Protein AF-A0A9W7EVU9-F1 (afdb_monomer)

pLDDT: mean 78.32, std 16.55, range [29.69, 96.19]

Organism: NCBI:txid1714386

Solvent-accessible surface area (backbone atoms only — not comparable to full-atom values): 15676 Å² total; per-residue (Å²): 141,83,90,87,78,90,74,81,76,78,84,72,94,71,88,81,79,84,78,82,64,84,78,88,78,87,82,86,85,88,78,87,86,60,63,23,66,65,45,49,60,50,57,74,74,43,97,75,84,86,90,82,68,98,75,71,70,63,57,68,57,56,34,58,56,47,58,48,30,67,69,64,81,74,49,76,69,54,49,52,32,40,76,69,66,79,38,58,80,67,71,72,56,66,22,81,40,73,70,72,69,64,85,88,74,80,77,77,92,60,60,51,93,83,74,56,87,88,84,86,78,60,56,24,94,87,68,49,72,57,63,93,43,84,68,43,74,72,37,67,67,47,51,49,43,50,39,50,44,51,33,52,57,50,53,75,47,68,62,42,78,48,80,46,73,29,87,33,71,68,53,41,51,49,50,29,63,76,29,29,56,80,55,63,44,94,70,31,86,35,72,46,15,34,52,41,38,75,46,22,84,38,80,45,71,68,67,87,89,63,56,75,66,55,50,52,52,48,53,52,49,49,56,50,39,23,73,76,67,39,13,24,36,38,42,39,36,55,89,36,86,70,58,81,62,87,119

Mean predicted aligned error: 13.8 Å

Sequence (247 aa):
MSVSGQTKQNTTHAKICDGSTPSWVGKIDLHLLTPSILFEEMNDKCRCVVFASGTLAPVSSFVAEMGLKPRTNPTAEEEAKILRGELSKNSLQFGRLQSKPPPLEADHIIDLQRQLLAVSIGYAPNGRELKCDYQNLKDKEFWAALGDSVATVIEAIPRGGVLVFLPSFAALKNALRHWDLETNPRQATSNIGERIGRSKKMIIVEKGGGSKEDFERMKENYARSIHQHGSCVLFAVFRGKMSEGVR

Radius of gyration: 29.02 Å; Cα contacts (8 Å, |Δi|>4): 214; chains: 1; bounding box: 62×93×71 Å

Foldseek 3Di:
DDDDDDDDDPPDPDPPPPVPDPPPDDDDDDDDPQCLVVVVVVVVVDPDDDDDDPPCPPVVVVCVSNQAAADDDDDPVRVVCVVVVVDPPVNSVSHPPPPPPPDDDDDDPDDCVPPPDDDDDQAAPVRHGQDPDPVLLVDLVSLVRVLNRVLVVLQVCQFDEAEAADADPVSLVSNCVSQVVVDDLVPRPHPSSVSNVVSAVEEAEDDPPDDLVVLVVSLVVRVVSCVPVRGYYYYYYDVPPNNVDPD

Secondary structure (DSSP, 8-state):
------------S-SS--S-SPP-----------THHHHHHHHHH-S------TT---HHHHHHHTT--B-PPPPHHHHHHHHTTSS-TTTT----B--SSPP--PPPSS-HHHH-------B-TTS-B----TTGGG-HHHHHHHHHHHHHHHHT--SEEEEEEESSHHHHHHHHHHTT-SS-GGG--SHHHHHHHHH-S-EEEPPTT--HHHHHHHHHHHHHHHHHHSEEEEEEETTSGGGS---

Structure (mmCIF, N/CA/C/O backbone):
data_AF-A0A9W7EVU9-F1
#
_entry.id   AF-A0A9W7EVU9-F1
#
loop_
_atom_site.group_PDB
_atom_site.id
_atom_site.type_symbol
_atom_site.label_atom_id
_atom_site.label_alt_id
_atom_site.label_comp_id
_atom_site.label_asym_id
_atom_site.label_entity_id
_atom_site.label_seq_id
_atom_site.pdbx_PDB_ins_code
_atom_site.Cartn_x
_atom_site.Cartn_y
_atom_site.Cartn_z
_atom_site.occupancy
_atom_site.B_iso_or_equiv
_atom_site.auth_seq_id
_atom_site.auth_comp_id
_atom_site.auth_asym_id
_atom_site.auth_atom_id
_atom_site.pdbx_PDB_model_num
ATOM 1 N N . MET A 1 1 ? 39.758 69.668 -20.015 1.00 35.88 1 MET A N 1
ATOM 2 C CA . MET A 1 1 ? 38.606 70.055 -20.866 1.00 35.88 1 MET A CA 1
ATOM 3 C C . MET A 1 1 ? 38.497 69.024 -21.975 1.00 35.88 1 MET A C 1
ATOM 5 O O . MET A 1 1 ? 39.531 68.726 -22.542 1.00 35.88 1 MET A O 1
ATOM 9 N N . SER A 1 2 ? 37.383 68.438 -22.386 1.00 29.69 2 SER A N 1
ATOM 10 C CA . SER A 1 2 ? 36.067 68.119 -21.826 1.00 29.69 2 SER A CA 1
ATOM 11 C C . SER A 1 2 ? 35.562 66.957 -22.705 1.00 29.69 2 SER A C 1
ATOM 13 O O . SER A 1 2 ? 35.949 66.852 -23.867 1.00 29.69 2 SER A O 1
ATOM 15 N N . VAL A 1 3 ? 34.751 66.072 -22.141 1.00 37.66 3 VAL A N 1
ATOM 16 C CA . VAL A 1 3 ? 34.244 64.822 -22.730 1.00 37.66 3 VAL A CA 1
ATOM 17 C C . VAL A 1 3 ? 33.060 65.097 -23.667 1.00 37.66 3 VAL A C 1
ATOM 19 O O . VAL A 1 3 ? 32.217 65.921 -23.330 1.00 37.66 3 VAL A O 1
ATOM 22 N N . SER A 1 4 ? 32.921 64.362 -24.780 1.00 31.17 4 SER A N 1
ATOM 23 C CA . SER A 1 4 ? 31.596 63.935 -25.284 1.00 31.17 4 SER A CA 1
ATOM 24 C C . SER A 1 4 ? 31.704 62.813 -26.3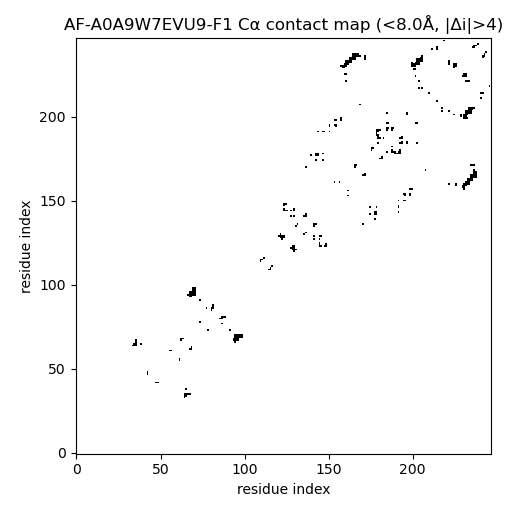28 1.00 31.17 4 SER A C 1
ATOM 26 O O . SER A 1 4 ? 31.834 63.038 -27.524 1.00 31.17 4 SER A O 1
ATOM 28 N N . GLY A 1 5 ? 31.627 61.569 -25.858 1.00 34.25 5 GLY A N 1
ATOM 29 C CA . GLY A 1 5 ? 31.323 60.398 -26.679 1.00 34.25 5 GLY A CA 1
ATOM 30 C C . GLY A 1 5 ? 30.166 59.664 -26.018 1.00 34.25 5 GLY A C 1
ATOM 31 O O . GLY A 1 5 ? 30.311 59.169 -24.904 1.00 34.25 5 GLY A O 1
ATOM 32 N N . GLN A 1 6 ? 28.994 59.671 -26.650 1.00 40.88 6 GLN A N 1
ATOM 33 C CA . GLN A 1 6 ? 27.802 58.985 -26.157 1.00 40.88 6 GLN A CA 1
ATOM 34 C C . GLN A 1 6 ? 28.005 57.467 -26.205 1.00 40.88 6 GLN A C 1
ATOM 36 O O . GLN A 1 6 ? 27.946 56.857 -27.271 1.00 40.88 6 GLN A O 1
ATOM 41 N N . THR A 1 7 ? 28.172 56.840 -25.045 1.00 37.28 7 THR A N 1
ATOM 42 C CA . THR A 1 7 ? 28.032 55.389 -24.907 1.00 37.28 7 THR A CA 1
ATOM 43 C C . THR A 1 7 ? 26.560 55.084 -24.645 1.00 37.28 7 THR A C 1
ATOM 45 O O . THR A 1 7 ? 26.027 55.437 -23.592 1.00 37.28 7 THR A O 1
ATOM 48 N N . LYS A 1 8 ? 25.879 54.443 -25.606 1.00 40.12 8 LYS A N 1
ATOM 49 C CA . LYS A 1 8 ? 24.553 53.847 -25.380 1.00 40.12 8 LYS A CA 1
ATOM 50 C C . LYS A 1 8 ? 24.652 52.901 -24.182 1.00 40.12 8 LYS A C 1
ATOM 52 O O . LYS A 1 8 ? 25.414 51.938 -24.215 1.00 40.12 8 LYS A O 1
ATOM 57 N N . GLN A 1 9 ? 23.894 53.190 -23.128 1.00 38.91 9 GLN A N 1
ATOM 58 C CA . GLN A 1 9 ? 23.736 52.286 -21.997 1.00 38.91 9 GLN A CA 1
ATOM 59 C C . GLN A 1 9 ? 23.121 50.977 -22.496 1.00 38.91 9 GLN A C 1
ATOM 61 O O . GLN A 1 9 ? 21.984 50.960 -22.964 1.00 38.91 9 GLN A O 1
ATOM 66 N N . ASN A 1 10 ? 23.866 49.880 -22.364 1.00 38.75 10 ASN A N 1
ATOM 67 C CA . ASN A 1 10 ? 23.265 48.559 -22.265 1.00 38.75 10 ASN A CA 1
ATOM 68 C C . ASN A 1 10 ? 22.314 48.599 -21.069 1.00 38.75 10 ASN A C 1
ATOM 70 O O . ASN A 1 10 ? 22.749 48.766 -19.929 1.00 38.75 10 ASN A O 1
ATOM 74 N N . THR A 1 11 ? 21.017 48.488 -21.332 1.00 39.88 11 THR A N 1
ATOM 75 C CA . THR A 1 11 ? 19.993 48.313 -20.307 1.00 39.88 11 THR A CA 1
ATOM 76 C C . THR A 1 11 ? 20.221 46.969 -19.624 1.00 39.88 11 THR A C 1
ATOM 78 O O . THR A 1 11 ? 19.744 45.931 -20.077 1.00 39.88 11 THR A O 1
ATOM 81 N N . THR A 1 12 ? 20.985 46.971 -18.536 1.00 44.50 12 THR A N 1
ATOM 82 C CA . THR A 1 12 ? 21.057 45.848 -17.607 1.00 44.50 12 THR A CA 1
ATOM 83 C C . THR A 1 12 ? 19.720 45.746 -16.876 1.00 44.50 12 THR A C 1
ATOM 85 O O . THR A 1 12 ? 19.346 46.619 -16.090 1.00 44.50 12 THR A O 1
ATOM 88 N N . HIS A 1 13 ? 18.984 44.668 -17.150 1.00 48.47 13 HIS A N 1
ATOM 89 C CA . HIS A 1 13 ? 17.819 44.228 -16.381 1.00 48.47 13 HIS A CA 1
ATOM 90 C C . HIS A 1 13 ? 18.245 43.849 -14.952 1.00 48.47 13 HIS A C 1
ATOM 92 O O . HIS A 1 13 ? 18.388 42.674 -14.637 1.00 48.47 13 HIS A O 1
ATOM 98 N N . ALA A 1 14 ? 18.509 44.829 -14.087 1.00 47.38 14 ALA A N 1
ATOM 99 C CA . ALA A 1 14 ? 18.846 44.563 -12.685 1.00 47.38 14 ALA A CA 1
ATOM 100 C C . ALA A 1 14 ? 18.579 45.763 -11.757 1.00 47.38 14 ALA A C 1
ATOM 102 O O . ALA A 1 14 ? 19.385 46.065 -10.883 1.00 47.38 14 ALA A O 1
ATOM 103 N N . LYS A 1 15 ? 17.459 46.478 -11.935 1.00 47.56 15 LYS A N 1
ATOM 104 C CA . LYS A 1 15 ? 17.046 47.567 -11.022 1.00 47.56 15 LYS A CA 1
ATOM 105 C C . LYS A 1 15 ? 15.918 47.204 -10.042 1.00 47.56 15 LYS A C 1
ATOM 107 O O . LYS A 1 15 ? 15.454 48.088 -9.338 1.00 47.56 15 LYS A O 1
ATOM 112 N N . ILE A 1 16 ? 15.482 45.940 -9.976 1.00 48.25 16 ILE A N 1
ATOM 113 C CA . ILE A 1 16 ? 14.328 45.513 -9.145 1.00 48.25 16 ILE A CA 1
ATOM 114 C C . ILE A 1 16 ? 14.656 44.288 -8.262 1.00 48.25 16 ILE A C 1
ATOM 116 O O . ILE A 1 16 ? 13.769 43.584 -7.809 1.00 48.25 16 ILE A O 1
ATOM 120 N N . CYS A 1 17 ? 15.932 43.999 -7.997 1.00 52.56 17 CYS A N 1
ATOM 121 C CA . CYS A 1 17 ? 16.309 42.905 -7.094 1.00 52.56 17 CYS A CA 1
ATOM 122 C C . CYS A 1 17 ? 16.799 43.494 -5.764 1.00 52.56 17 CYS A C 1
ATOM 124 O O . CYS A 1 17 ? 17.999 43.658 -5.567 1.00 52.56 17 CYS A O 1
ATOM 126 N N . ASP A 1 18 ? 15.875 43.848 -4.873 1.00 61.78 18 ASP A N 1
ATOM 127 C CA . ASP A 1 18 ? 16.141 44.404 -3.533 1.00 61.78 18 ASP A CA 1
ATOM 128 C C . ASP A 1 18 ? 16.298 43.322 -2.441 1.00 61.78 18 ASP A C 1
ATOM 130 O O . ASP A 1 18 ? 16.348 43.623 -1.252 1.00 61.78 18 ASP A O 1
ATOM 134 N N . GLY A 1 19 ? 16.361 42.046 -2.839 1.00 58.81 19 GLY A N 1
ATOM 135 C CA . GLY A 1 19 ? 16.435 40.906 -1.923 1.00 58.81 19 GLY A CA 1
ATOM 136 C C . GLY A 1 19 ? 15.129 40.602 -1.176 1.00 58.81 19 GLY A C 1
ATOM 137 O O . GLY A 1 19 ? 15.119 39.673 -0.371 1.00 58.81 19 GLY A O 1
ATOM 138 N N . SER A 1 20 ? 14.036 41.332 -1.440 1.00 59.88 20 SER A N 1
ATOM 139 C CA . SER A 1 20 ? 12.725 41.121 -0.801 1.00 59.88 20 SER A CA 1
ATOM 140 C C . SER A 1 20 ? 11.854 40.077 -1.512 1.00 59.88 20 SER A C 1
ATOM 142 O O . SER A 1 20 ? 10.960 39.489 -0.903 1.00 59.88 20 SER A O 1
ATOM 144 N N . THR A 1 21 ? 12.132 39.795 -2.789 1.00 57.31 21 THR A N 1
ATOM 145 C CA . THR A 1 21 ? 11.470 38.738 -3.567 1.00 57.31 21 THR A CA 1
ATOM 146 C C . THR A 1 21 ? 12.346 37.485 -3.633 1.00 57.31 21 THR A C 1
ATOM 148 O O . THR A 1 21 ? 13.540 37.621 -3.922 1.00 57.31 21 THR A O 1
ATOM 151 N N . PRO A 1 22 ? 11.799 36.267 -3.430 1.00 60.97 22 PRO A N 1
ATOM 152 C CA . PRO A 1 22 ? 12.581 35.040 -3.555 1.00 60.97 22 PRO A CA 1
ATOM 153 C C . PRO A 1 22 ? 13.235 34.976 -4.942 1.00 60.97 22 PRO A C 1
ATOM 155 O O . PRO A 1 22 ? 12.577 35.201 -5.958 1.00 60.97 22 PRO A O 1
ATOM 158 N N . SER A 1 23 ? 14.544 34.706 -4.976 1.00 66.44 23 SER A N 1
ATOM 159 C CA . SER A 1 23 ? 15.316 34.573 -6.214 1.00 66.44 23 SER A CA 1
ATOM 160 C C . SER A 1 23 ? 14.630 33.580 -7.149 1.00 66.44 23 SER A C 1
ATOM 162 O O . SER A 1 23 ? 14.332 32.462 -6.729 1.00 66.44 23 SER A O 1
ATOM 164 N N . TRP A 1 24 ? 14.403 33.958 -8.408 1.00 68.12 24 TRP A N 1
ATOM 165 C CA . TRP A 1 24 ? 13.922 33.028 -9.428 1.00 68.12 24 TRP A CA 1
ATOM 166 C C . TRP A 1 24 ? 14.928 31.884 -9.578 1.00 68.12 24 TRP A C 1
ATOM 168 O O . TRP A 1 24 ? 15.990 32.051 -10.175 1.00 68.12 24 TRP A O 1
ATOM 178 N N . VAL A 1 25 ? 14.608 30.721 -9.011 1.00 76.38 25 VAL A N 1
ATOM 179 C CA . VAL A 1 25 ? 15.409 29.509 -9.178 1.00 76.38 25 VAL A CA 1
ATOM 180 C C . VAL A 1 25 ? 14.889 28.785 -10.414 1.00 76.38 25 VAL A C 1
ATOM 182 O O . VAL A 1 25 ? 13.857 28.119 -10.370 1.00 76.38 25 VAL A O 1
ATOM 185 N N . GLY A 1 26 ? 15.594 28.932 -11.533 1.00 81.56 26 GLY A N 1
ATOM 186 C CA . GLY A 1 26 ? 15.393 28.073 -12.697 1.00 81.56 26 GLY A CA 1
ATOM 187 C C . GLY A 1 26 ? 16.017 26.706 -12.431 1.00 81.56 26 GLY A C 1
ATOM 188 O O . GLY A 1 26 ? 17.222 26.619 -12.203 1.00 81.56 26 GLY A O 1
ATOM 189 N N . LYS A 1 27 ? 15.212 25.641 -12.451 1.00 87.12 27 LYS A N 1
ATOM 190 C CA . LYS A 1 27 ? 15.692 24.257 -12.357 1.00 87.12 27 LYS A CA 1
ATOM 191 C C . LYS A 1 27 ? 15.544 23.587 -13.719 1.00 87.12 27 LYS A C 1
ATOM 193 O O . LYS A 1 27 ? 14.454 23.584 -14.282 1.00 87.12 27 LYS A O 1
ATOM 198 N N . ILE A 1 28 ? 16.637 23.034 -14.234 1.00 90.25 28 ILE A N 1
ATOM 199 C CA . ILE A 1 28 ? 16.633 22.183 -15.426 1.00 90.25 28 ILE A CA 1
ATOM 200 C C . ILE A 1 28 ? 16.951 20.772 -14.953 1.00 90.25 28 ILE A C 1
ATOM 202 O O . ILE A 1 28 ? 18.027 20.532 -14.410 1.00 90.25 28 ILE A O 1
ATOM 206 N N . ASP A 1 29 ? 16.010 19.857 -15.157 1.00 89.81 29 ASP A N 1
ATOM 207 C CA . ASP A 1 29 ? 16.186 18.441 -14.867 1.00 89.81 29 ASP A CA 1
ATOM 208 C C . ASP A 1 29 ? 16.323 17.665 -16.186 1.00 89.81 29 ASP A C 1
ATOM 210 O O . ASP A 1 29 ? 15.462 17.750 -17.063 1.00 89.81 29 ASP A O 1
ATOM 214 N N . LEU A 1 30 ? 17.413 16.908 -16.334 1.00 89.38 30 LEU A N 1
ATOM 215 C CA . LEU A 1 30 ? 17.632 16.001 -17.462 1.00 89.38 30 LEU A CA 1
ATOM 216 C C . LEU A 1 30 ? 17.400 14.568 -16.981 1.00 89.38 30 LEU A C 1
ATOM 218 O O . LEU A 1 30 ? 18.170 14.040 -16.181 1.00 89.38 30 LEU A O 1
ATOM 222 N N . HIS A 1 31 ? 16.322 13.947 -17.453 1.00 87.88 31 HIS A N 1
ATOM 223 C CA . HIS A 1 31 ? 15.916 12.611 -17.025 1.00 87.88 31 HIS A CA 1
ATOM 224 C C . HIS A 1 31 ? 16.293 11.555 -18.065 1.00 87.88 31 HIS A C 1
ATOM 226 O O . HIS A 1 31 ? 15.904 11.653 -19.228 1.00 87.88 31 HIS A O 1
ATOM 232 N N . LEU A 1 32 ? 17.001 10.509 -17.632 1.00 84.56 32 LEU A N 1
ATOM 233 C CA . LEU A 1 32 ? 17.199 9.306 -18.435 1.00 84.56 32 LEU A CA 1
ATOM 234 C C . LEU A 1 32 ? 15.901 8.491 -18.434 1.00 84.56 32 LEU A C 1
ATOM 236 O O . LEU A 1 32 ? 15.500 7.959 -17.403 1.00 84.56 32 LEU A O 1
ATOM 240 N N . LEU A 1 33 ? 15.255 8.398 -19.594 1.00 85.56 33 LEU A N 1
ATOM 241 C CA . LEU A 1 33 ? 13.999 7.656 -19.757 1.00 85.56 33 LEU A CA 1
ATOM 242 C C . LEU A 1 33 ? 14.218 6.182 -20.116 1.00 85.56 33 LEU A C 1
ATOM 244 O O . LEU A 1 33 ? 13.310 5.371 -19.957 1.00 85.56 33 LEU A O 1
ATOM 248 N N . THR A 1 34 ? 15.420 5.839 -20.582 1.00 83.69 34 THR A N 1
ATOM 249 C CA . THR A 1 34 ? 15.750 4.505 -21.085 1.00 83.69 34 THR A CA 1
ATOM 250 C C . THR A 1 34 ? 16.854 3.880 -20.228 1.00 83.69 34 THR A C 1
ATOM 252 O O . THR A 1 34 ? 18.033 4.173 -20.447 1.00 83.69 34 THR A O 1
ATOM 255 N N . PRO A 1 35 ? 16.514 3.015 -19.253 1.00 81.25 35 PRO A N 1
ATOM 256 C CA . PRO A 1 35 ? 17.508 2.419 -18.360 1.00 81.25 35 PRO A CA 1
ATOM 257 C C . PRO A 1 35 ? 18.438 1.422 -19.071 1.00 81.25 35 PRO A C 1
ATOM 259 O O . PRO A 1 35 ? 19.540 1.170 -18.584 1.00 81.25 35 PRO A O 1
ATOM 262 N N . SER A 1 36 ? 18.053 0.905 -20.245 1.00 79.38 36 SER A N 1
ATOM 263 C CA . SER A 1 36 ? 18.864 -0.044 -21.021 1.00 79.38 36 SER A CA 1
ATOM 264 C C . SER A 1 36 ? 20.258 0.482 -21.386 1.00 79.38 36 SER A C 1
ATOM 266 O O . SER A 1 36 ? 21.189 -0.309 -21.485 1.00 79.38 36 SER A O 1
ATOM 268 N N . ILE A 1 37 ? 20.423 1.802 -21.538 1.00 80.19 37 ILE A N 1
ATOM 269 C CA . ILE A 1 37 ? 21.708 2.433 -21.895 1.00 80.19 37 ILE A CA 1
ATOM 270 C C . ILE A 1 37 ? 22.752 2.212 -20.790 1.00 80.19 37 ILE A C 1
ATOM 272 O O . ILE A 1 37 ? 23.907 1.912 -21.069 1.00 80.19 37 ILE A O 1
ATOM 276 N N . LEU A 1 38 ? 22.343 2.302 -19.521 1.00 80.56 38 LEU A N 1
ATOM 277 C CA . LEU A 1 38 ? 23.232 2.017 -18.387 1.00 80.56 38 LEU A CA 1
ATOM 278 C C . LEU A 1 38 ? 23.546 0.523 -18.283 1.00 80.56 38 LEU A C 1
ATOM 280 O O . LEU A 1 38 ? 24.631 0.127 -17.859 1.00 80.56 38 LEU A O 1
ATOM 284 N N . PHE A 1 39 ? 22.583 -0.317 -18.656 1.00 77.75 39 PHE A N 1
ATOM 285 C CA . PHE A 1 39 ? 22.765 -1.758 -18.611 1.00 77.75 39 PHE A CA 1
ATOM 286 C C . PHE A 1 39 ? 23.754 -2.263 -19.667 1.00 77.75 39 PHE A C 1
ATOM 288 O O . PHE A 1 39 ? 24.477 -3.225 -19.410 1.00 77.75 39 PHE A O 1
ATOM 295 N N . GLU A 1 40 ? 23.827 -1.593 -20.817 1.00 72.31 40 GLU A N 1
ATOM 296 C CA . GLU A 1 40 ? 24.783 -1.884 -21.888 1.00 72.31 40 GLU A CA 1
ATOM 297 C C . GLU A 1 40 ? 26.229 -1.881 -21.373 1.00 72.31 40 GLU A C 1
ATOM 299 O O . GLU A 1 40 ? 26.959 -2.859 -21.542 1.00 72.31 40 GLU A O 1
ATOM 304 N N . GLU A 1 41 ? 26.602 -0.845 -20.619 1.00 77.31 41 GLU A N 1
ATOM 305 C CA . GLU A 1 41 ? 27.942 -0.710 -20.045 1.00 77.31 41 GLU A CA 1
ATOM 306 C C . GLU A 1 41 ? 28.278 -1.848 -19.062 1.00 77.31 41 GLU A C 1
ATOM 308 O O . GLU A 1 41 ? 29.404 -2.356 -19.034 1.00 77.31 41 GLU A O 1
ATOM 313 N N . MET A 1 42 ? 27.301 -2.280 -18.258 1.00 77.75 42 MET A N 1
ATOM 314 C CA . MET A 1 42 ? 27.487 -3.408 -17.339 1.00 77.75 42 MET A CA 1
ATOM 315 C C . MET A 1 42 ? 27.602 -4.737 -18.087 1.00 77.75 42 MET A C 1
ATOM 317 O O . MET A 1 42 ? 28.426 -5.578 -17.727 1.00 77.75 42 MET A O 1
ATOM 321 N N . ASN A 1 43 ? 26.810 -4.930 -19.139 1.00 74.56 43 ASN A N 1
ATOM 322 C CA . ASN A 1 43 ? 26.851 -6.134 -19.962 1.00 74.56 43 ASN A CA 1
ATOM 323 C C . ASN A 1 43 ? 28.197 -6.303 -20.692 1.00 74.56 43 ASN A C 1
ATOM 325 O O . ASN A 1 43 ? 28.663 -7.434 -20.850 1.00 74.56 43 ASN A O 1
ATOM 329 N N . ASP A 1 44 ? 28.839 -5.201 -21.084 1.00 72.88 44 ASP A N 1
ATOM 330 C CA . ASP A 1 44 ? 30.159 -5.225 -21.723 1.00 72.88 44 ASP A CA 1
ATOM 331 C C . ASP A 1 44 ? 31.287 -5.565 -20.741 1.00 72.88 44 ASP A C 1
ATOM 333 O O . ASP A 1 44 ? 32.238 -6.271 -21.089 1.00 72.88 44 ASP A O 1
ATOM 337 N N . LYS A 1 45 ? 31.176 -5.100 -19.492 1.00 81.62 45 LYS A N 1
ATOM 338 C CA . LYS A 1 45 ? 32.195 -5.310 -18.450 1.00 81.62 45 LYS A CA 1
ATOM 339 C C . LYS A 1 45 ? 32.058 -6.652 -17.728 1.00 81.62 45 LYS A C 1
ATOM 341 O O . LYS A 1 45 ? 33.052 -7.185 -17.232 1.00 81.62 45 LYS A O 1
ATOM 346 N N . CYS A 1 46 ? 30.850 -7.207 -17.642 1.00 81.31 46 CYS A N 1
ATOM 347 C CA . CYS A 1 46 ? 30.572 -8.404 -16.852 1.00 81.31 46 CYS A CA 1
ATOM 348 C C . CYS A 1 46 ? 30.476 -9.675 -17.710 1.00 81.31 46 CYS A C 1
ATOM 350 O O . CYS A 1 46 ? 29.849 -9.722 -18.766 1.00 81.31 46 CYS A O 1
ATOM 352 N N . ARG A 1 47 ? 31.048 -10.777 -17.206 1.00 78.75 47 ARG A N 1
ATOM 353 C CA . ARG A 1 47 ? 30.915 -12.109 -17.826 1.00 78.75 47 ARG A CA 1
ATOM 354 C C . ARG A 1 47 ? 29.493 -12.666 -17.687 1.00 78.75 47 ARG A C 1
ATOM 356 O O . ARG A 1 47 ? 29.016 -13.345 -18.591 1.00 78.75 47 ARG A O 1
ATOM 363 N N . CYS A 1 48 ? 28.852 -12.409 -16.549 1.00 79.56 48 CYS A N 1
ATOM 364 C CA . CYS A 1 48 ? 27.502 -12.842 -16.208 1.00 79.56 48 CYS A CA 1
ATOM 365 C C . CYS A 1 48 ? 26.910 -11.854 -15.193 1.00 79.56 48 CYS A C 1
ATOM 367 O O . CYS A 1 48 ? 27.617 -11.423 -14.282 1.00 79.56 48 CYS A O 1
ATOM 369 N N . VAL A 1 49 ? 25.632 -11.510 -15.353 1.00 79.69 49 VAL A N 1
ATOM 370 C CA . VAL A 1 49 ? 24.855 -10.711 -14.398 1.00 79.69 49 VAL A CA 1
ATOM 371 C C . VAL A 1 49 ? 23.648 -11.546 -13.989 1.00 79.69 49 VAL A C 1
ATOM 373 O O . VAL A 1 49 ? 22.885 -11.984 -14.848 1.00 79.69 49 VAL A O 1
ATOM 376 N N . VAL A 1 50 ? 23.492 -11.786 -12.688 1.00 84.38 50 VAL A N 1
ATOM 377 C CA . VAL A 1 50 ? 22.367 -12.548 -12.133 1.00 8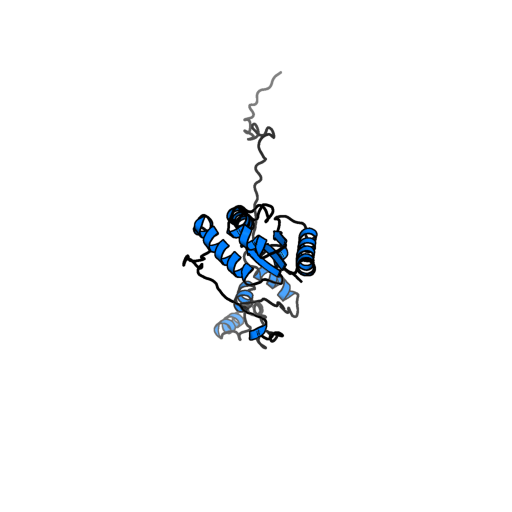4.38 50 VAL A CA 1
ATOM 378 C C . VAL A 1 50 ? 21.421 -11.581 -11.438 1.00 84.38 50 VAL A C 1
ATOM 380 O O . VAL A 1 50 ? 21.822 -10.867 -10.522 1.00 84.38 50 VAL A O 1
ATOM 383 N N . PHE A 1 51 ? 20.160 -11.577 -11.864 1.00 82.44 51 PHE A N 1
ATOM 384 C CA . PHE A 1 51 ? 19.099 -10.821 -11.209 1.00 82.44 51 PHE A CA 1
ATOM 385 C C . PHE A 1 51 ? 18.350 -11.721 -10.233 1.00 82.44 51 PHE A C 1
ATOM 387 O O . PHE A 1 51 ? 17.822 -12.759 -10.624 1.00 82.44 51 PHE A O 1
ATOM 394 N N . ALA A 1 52 ? 18.290 -11.306 -8.970 1.00 85.44 52 ALA A N 1
ATOM 395 C CA . ALA A 1 52 ? 17.534 -11.983 -7.927 1.00 85.44 52 ALA A CA 1
ATOM 396 C C . ALA A 1 52 ? 16.655 -10.962 -7.200 1.00 85.44 52 ALA A C 1
ATOM 398 O O . ALA A 1 52 ? 17.148 -9.956 -6.690 1.00 85.44 52 ALA A O 1
ATOM 399 N N . SER A 1 53 ? 15.347 -11.204 -7.165 1.00 83.81 53 SER A N 1
ATOM 400 C CA . SER A 1 53 ? 14.392 -10.376 -6.430 1.00 83.81 53 SER A CA 1
ATOM 401 C C . SER A 1 53 ? 13.155 -11.200 -6.083 1.00 83.81 53 SER A C 1
ATOM 403 O O . SER A 1 53 ? 12.702 -12.012 -6.883 1.00 83.81 53 SER A O 1
ATOM 405 N N . GLY A 1 54 ? 12.616 -10.991 -4.879 1.00 79.19 54 GLY A N 1
ATOM 406 C CA . GLY A 1 54 ? 11.425 -11.697 -4.393 1.00 79.19 54 GLY A CA 1
ATOM 407 C C . GLY A 1 54 ? 10.101 -11.139 -4.923 1.00 79.19 54 GLY A C 1
ATOM 408 O O . GLY A 1 54 ? 9.053 -11.704 -4.637 1.00 79.19 54 GLY A O 1
ATOM 409 N N . THR A 1 55 ? 10.131 -10.023 -5.656 1.00 79.25 55 THR A N 1
ATOM 410 C CA . THR A 1 55 ? 8.938 -9.334 -6.182 1.00 79.25 55 THR A CA 1
ATOM 411 C C . THR A 1 55 ? 9.081 -8.957 -7.658 1.00 79.25 55 THR A C 1
ATOM 413 O O . THR A 1 55 ? 8.360 -8.090 -8.150 1.00 79.25 55 THR A O 1
ATOM 416 N N . LEU A 1 56 ? 10.026 -9.573 -8.378 1.00 80.25 56 LEU A N 1
ATOM 417 C CA . LEU A 1 56 ? 10.264 -9.287 -9.792 1.00 80.25 56 LEU A CA 1
ATOM 418 C C . LEU A 1 56 ? 9.145 -9.877 -10.653 1.00 80.25 56 LEU A C 1
ATOM 420 O O . LEU A 1 56 ? 9.255 -10.985 -11.166 1.00 80.25 56 LEU A O 1
ATOM 424 N N . ALA A 1 57 ? 8.061 -9.126 -10.812 1.00 78.12 57 ALA A N 1
ATOM 425 C CA . ALA A 1 57 ? 6.941 -9.509 -11.653 1.00 78.12 57 ALA A CA 1
ATOM 426 C C . ALA A 1 57 ? 6.303 -8.277 -12.323 1.00 78.12 57 ALA A C 1
ATOM 428 O O . ALA A 1 57 ? 6.171 -7.236 -11.677 1.00 78.12 57 ALA A O 1
ATOM 429 N N . PRO A 1 58 ? 5.858 -8.385 -13.588 1.00 82.06 58 PRO A N 1
ATOM 430 C CA . PRO A 1 58 ? 6.113 -9.489 -14.517 1.00 82.06 58 PRO A CA 1
ATOM 431 C C . PRO A 1 58 ? 7.540 -9.421 -15.101 1.00 82.06 58 PRO A C 1
ATOM 433 O O . PRO A 1 58 ? 7.998 -8.363 -15.536 1.00 82.06 58 PRO A O 1
ATOM 436 N N . VAL A 1 59 ? 8.239 -10.563 -15.167 1.00 80.31 59 VAL A N 1
ATOM 437 C CA . VAL A 1 59 ? 9.630 -10.655 -15.673 1.00 80.31 59 VAL A CA 1
ATOM 438 C C . VAL A 1 59 ? 9.759 -10.132 -17.110 1.00 80.31 59 VAL A C 1
ATOM 440 O O . VAL A 1 59 ? 10.771 -9.534 -17.467 1.00 80.31 59 VAL A O 1
ATOM 443 N N . SER A 1 60 ? 8.722 -10.292 -17.932 1.00 77.00 60 SER A N 1
ATOM 444 C CA . SER A 1 60 ? 8.695 -9.789 -19.309 1.00 77.00 60 SER A CA 1
ATOM 445 C C . SER A 1 60 ? 8.833 -8.268 -19.402 1.00 77.00 60 SER A C 1
ATOM 447 O O . SER A 1 60 ? 9.524 -7.782 -20.295 1.00 77.00 60 SER A O 1
ATOM 449 N N . SER A 1 61 ? 8.217 -7.515 -18.483 1.00 80.69 61 SER A N 1
ATOM 450 C CA . SER A 1 61 ? 8.335 -6.051 -18.464 1.00 80.69 61 SER A CA 1
ATOM 451 C C . SER A 1 61 ? 9.743 -5.623 -18.077 1.00 80.69 61 SER A C 1
ATOM 453 O O . SER A 1 61 ? 10.319 -4.766 -18.735 1.00 80.69 61 SER A O 1
ATOM 455 N N . PHE A 1 62 ? 10.337 -6.289 -17.083 1.00 81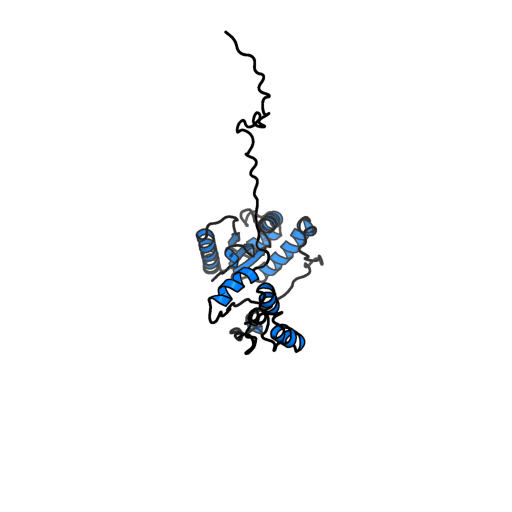.69 62 PHE A N 1
ATOM 456 C CA . PHE A 1 62 ? 11.728 -6.055 -16.700 1.00 81.69 62 PHE A CA 1
ATOM 457 C C . PHE A 1 62 ? 12.693 -6.304 -17.870 1.00 81.69 62 PHE A C 1
ATOM 459 O O . PHE A 1 62 ? 13.553 -5.480 -18.170 1.00 81.69 62 PHE A O 1
ATOM 466 N N . VAL A 1 63 ? 12.518 -7.424 -18.575 1.00 78.56 63 VAL A N 1
ATOM 467 C CA . VAL A 1 63 ? 13.311 -7.767 -19.762 1.00 78.56 63 VAL A CA 1
ATOM 468 C C . VAL A 1 63 ? 13.193 -6.688 -20.844 1.00 78.56 63 VAL A C 1
ATOM 470 O O . VAL A 1 63 ? 14.207 -6.270 -21.405 1.00 78.56 63 VAL A O 1
ATOM 473 N N . ALA A 1 64 ? 11.976 -6.204 -21.103 1.00 77.94 64 ALA A N 1
ATOM 474 C CA . ALA A 1 64 ? 11.729 -5.157 -22.088 1.00 77.94 64 ALA A CA 1
ATOM 475 C C . ALA A 1 64 ? 12.372 -3.814 -21.693 1.00 77.94 64 ALA A C 1
ATOM 477 O O . ALA A 1 64 ? 13.057 -3.208 -22.517 1.00 77.94 64 ALA A O 1
ATOM 478 N N . GLU A 1 65 ? 12.211 -3.373 -20.442 1.00 81.56 65 GLU A N 1
ATOM 479 C CA . GLU A 1 65 ? 12.776 -2.109 -19.936 1.00 81.56 65 GLU A CA 1
ATOM 480 C C . GLU A 1 65 ? 14.309 -2.098 -19.972 1.00 81.56 65 GLU A C 1
ATOM 482 O O . GLU A 1 65 ? 14.927 -1.084 -20.305 1.00 81.56 65 GLU A O 1
ATOM 487 N N . MET A 1 66 ? 14.932 -3.242 -19.690 1.00 79.56 66 MET A N 1
ATOM 488 C CA . MET A 1 66 ? 16.387 -3.395 -19.702 1.00 79.56 66 MET A CA 1
ATOM 489 C C . MET A 1 66 ? 16.968 -3.578 -21.112 1.00 79.56 66 MET A C 1
ATOM 491 O O . MET A 1 66 ? 18.182 -3.713 -21.259 1.00 79.56 66 MET A O 1
ATOM 495 N N . GLY A 1 67 ? 16.131 -3.594 -22.157 1.00 74.00 67 GLY A N 1
ATOM 496 C CA . GLY A 1 67 ? 16.574 -3.832 -23.534 1.00 74.00 67 GLY A CA 1
ATOM 497 C C . GLY A 1 67 ? 17.164 -5.231 -23.742 1.00 74.00 67 GLY A C 1
ATOM 498 O O . GLY A 1 67 ? 17.955 -5.452 -24.661 1.00 74.00 67 GLY A O 1
ATOM 499 N N . LEU A 1 68 ? 16.801 -6.185 -22.883 1.00 73.44 68 LEU A N 1
ATOM 500 C CA . LEU A 1 68 ? 17.310 -7.548 -22.908 1.00 73.44 68 LEU A CA 1
ATOM 501 C C . LEU A 1 68 ? 16.587 -8.338 -24.002 1.00 73.44 68 LEU A C 1
ATOM 503 O O . LEU A 1 68 ? 15.408 -8.659 -23.881 1.00 73.44 68 LEU A O 1
ATOM 507 N N . LYS A 1 69 ? 17.284 -8.689 -25.082 1.00 65.50 69 LYS A N 1
ATOM 508 C CA . LYS A 1 69 ? 16.715 -9.560 -26.120 1.00 65.50 69 LYS A CA 1
ATOM 509 C C . LYS A 1 69 ? 17.027 -11.030 -25.817 1.00 65.50 69 LYS A C 1
ATOM 511 O O . LYS A 1 69 ? 18.156 -11.344 -25.432 1.00 65.50 69 LYS A O 1
ATOM 516 N N . PRO A 1 70 ? 16.065 -11.955 -25.976 1.00 56.12 70 PRO A N 1
ATOM 517 C CA . PRO A 1 70 ? 16.364 -13.380 -25.979 1.00 56.12 70 PRO A CA 1
ATOM 518 C C . PRO A 1 70 ? 17.351 -13.697 -27.101 1.00 56.12 70 PRO A C 1
ATOM 520 O O . PRO A 1 70 ? 17.218 -13.184 -28.214 1.00 56.12 70 PRO A O 1
ATOM 523 N N . ARG A 1 71 ? 18.312 -14.582 -26.833 1.00 53.84 71 ARG A N 1
ATOM 524 C CA . ARG A 1 71 ? 19.202 -15.094 -27.875 1.00 53.84 71 ARG A CA 1
ATOM 525 C C . ARG A 1 71 ? 18.383 -15.927 -28.862 1.00 53.84 71 ARG A C 1
ATOM 527 O O . ARG A 1 71 ? 18.028 -17.068 -28.572 1.00 53.84 71 ARG A O 1
ATOM 534 N N . THR A 1 72 ? 18.066 -15.346 -30.009 1.00 53.66 72 THR A N 1
ATOM 535 C CA . THR A 1 72 ? 17.510 -16.055 -31.163 1.00 53.66 72 THR A CA 1
ATOM 536 C C . THR A 1 72 ? 18.639 -16.312 -32.156 1.00 53.66 72 THR A C 1
ATOM 538 O O . THR A 1 72 ? 19.625 -15.573 -32.187 1.00 53.66 72 THR A O 1
ATOM 541 N N . ASN A 1 73 ? 18.555 -17.407 -32.916 1.00 56.09 73 ASN A N 1
ATOM 542 C CA . ASN A 1 73 ? 19.436 -17.554 -34.071 1.00 56.09 73 ASN A CA 1
ATOM 543 C C . ASN A 1 73 ? 19.142 -16.381 -35.018 1.00 56.09 73 ASN A C 1
ATOM 545 O O . ASN A 1 73 ? 17.961 -16.053 -35.172 1.00 56.09 73 ASN A O 1
ATOM 549 N N . PRO A 1 74 ? 20.166 -15.744 -35.613 1.00 60.75 74 PRO A N 1
ATOM 550 C CA . PRO A 1 74 ? 19.934 -14.678 -36.573 1.00 60.75 74 PRO A CA 1
ATOM 551 C C . PRO A 1 74 ? 19.006 -15.195 -37.672 1.00 60.75 74 PRO A C 1
ATOM 553 O O . PRO A 1 74 ? 19.145 -16.322 -38.154 1.00 60.75 74 PRO A O 1
ATOM 556 N N . THR A 1 75 ? 18.012 -14.392 -38.026 1.00 65.06 75 THR A N 1
ATOM 557 C CA . THR A 1 75 ? 17.150 -14.696 -39.168 1.00 65.06 75 THR A CA 1
ATOM 558 C C . THR A 1 75 ? 17.994 -14.721 -40.447 1.00 65.06 75 THR A C 1
ATOM 560 O O . THR A 1 75 ? 19.026 -14.056 -40.526 1.00 65.06 75 THR A O 1
ATOM 563 N N . ALA A 1 76 ? 17.557 -15.444 -41.484 1.00 71.44 76 ALA A N 1
ATOM 564 C CA . ALA A 1 76 ? 18.285 -15.512 -42.761 1.00 71.44 76 ALA A CA 1
ATOM 565 C C . ALA A 1 76 ? 18.567 -14.117 -43.365 1.00 71.44 76 ALA A C 1
ATOM 567 O O . ALA A 1 76 ? 19.566 -13.899 -44.048 1.00 71.44 76 ALA A O 1
ATOM 568 N N . GLU A 1 77 ? 17.695 -13.149 -43.076 1.00 72.62 77 GLU A N 1
ATOM 569 C CA . GLU A 1 77 ? 17.823 -11.758 -43.500 1.00 72.62 77 GLU A CA 1
ATOM 570 C C . GLU A 1 77 ? 18.900 -10.995 -42.705 1.00 72.62 77 GLU A C 1
ATOM 572 O O . GLU A 1 77 ? 19.654 -10.201 -43.271 1.00 72.62 77 GLU A O 1
ATOM 577 N N . GLU A 1 78 ? 19.026 -11.265 -41.404 1.00 69.62 78 GLU A N 1
ATOM 578 C CA . GLU A 1 78 ? 20.102 -10.735 -40.560 1.00 69.62 78 GLU A CA 1
ATOM 579 C C . GLU A 1 78 ? 21.449 -11.376 -40.906 1.00 69.62 78 GLU A C 1
ATOM 581 O O . GLU A 1 78 ? 22.450 -10.666 -40.999 1.00 69.62 78 GLU A O 1
ATOM 586 N N . GLU A 1 79 ? 21.484 -12.683 -41.183 1.00 69.94 79 GLU A N 1
ATOM 587 C CA . GLU A 1 79 ? 22.686 -13.374 -41.669 1.00 69.94 79 GLU A CA 1
ATOM 588 C C . GLU A 1 79 ? 23.184 -12.781 -42.992 1.00 69.94 79 GLU A C 1
ATOM 590 O O . GLU A 1 79 ? 24.380 -12.513 -43.145 1.00 69.94 79 GLU A O 1
ATOM 595 N N . ALA A 1 80 ? 22.270 -12.496 -43.925 1.00 74.50 80 ALA A N 1
ATOM 596 C CA . ALA A 1 80 ? 22.600 -11.850 -45.190 1.00 74.50 80 ALA A CA 1
ATOM 597 C C . ALA A 1 80 ? 23.181 -10.438 -44.991 1.00 74.50 80 ALA A C 1
ATOM 599 O O . ALA A 1 80 ? 24.145 -10.075 -45.668 1.00 74.50 80 ALA A O 1
ATOM 600 N N . LYS A 1 81 ? 22.652 -9.655 -44.041 1.00 74.69 81 LYS A N 1
ATOM 601 C CA . LYS A 1 81 ? 23.172 -8.316 -43.704 1.00 74.69 81 LYS A CA 1
ATOM 602 C C . LYS A 1 81 ? 24.537 -8.368 -43.007 1.00 74.69 81 LYS A C 1
ATOM 604 O O . LYS A 1 81 ? 25.383 -7.516 -43.274 1.00 74.69 81 LYS A O 1
ATOM 609 N N . ILE A 1 82 ? 24.797 -9.385 -42.178 1.00 72.50 82 ILE A N 1
ATOM 610 C CA . ILE A 1 82 ? 26.131 -9.634 -41.596 1.00 72.50 82 ILE A CA 1
ATOM 611 C C . ILE A 1 82 ? 27.144 -9.968 -42.694 1.00 72.50 82 ILE A C 1
ATOM 613 O O . ILE A 1 82 ? 28.251 -9.435 -42.695 1.00 72.50 82 ILE A O 1
ATOM 617 N N . LEU A 1 83 ? 26.775 -10.852 -43.628 1.00 76.19 83 LEU A N 1
ATOM 618 C CA . LEU A 1 83 ? 27.641 -11.266 -44.739 1.00 76.19 83 LEU A CA 1
ATOM 619 C C . LEU A 1 83 ? 28.000 -10.095 -45.660 1.00 76.19 83 LEU A C 1
ATOM 621 O O . LEU A 1 83 ? 29.114 -10.042 -46.173 1.00 76.19 83 LEU A O 1
ATOM 625 N N . ARG A 1 84 ? 27.079 -9.139 -45.827 1.00 81.44 84 ARG A N 1
ATOM 626 C CA . ARG A 1 84 ? 27.298 -7.897 -46.588 1.00 81.44 84 ARG A CA 1
ATOM 627 C C . ARG A 1 84 ? 28.071 -6.823 -45.815 1.00 81.44 84 ARG A C 1
ATOM 629 O O . ARG A 1 84 ? 28.389 -5.788 -46.388 1.00 81.44 84 ARG A O 1
ATOM 636 N N . GLY A 1 85 ? 28.374 -7.047 -44.534 1.00 71.06 85 GLY A N 1
ATOM 637 C CA . GLY A 1 85 ? 29.039 -6.060 -43.676 1.00 71.06 85 GLY A CA 1
ATOM 638 C C . GLY A 1 85 ? 28.153 -4.872 -43.279 1.00 71.06 85 GLY A C 1
ATOM 639 O O . GLY A 1 85 ? 28.653 -3.901 -42.722 1.00 71.06 85 GLY A O 1
ATOM 640 N N . GLU A 1 86 ? 26.847 -4.950 -43.542 1.00 75.50 86 GLU A N 1
ATOM 641 C CA . GLU A 1 86 ? 25.849 -3.914 -43.236 1.00 75.50 86 GLU A CA 1
ATOM 642 C C . GLU A 1 86 ? 25.377 -3.982 -41.770 1.00 75.50 86 GLU A C 1
ATOM 644 O O . GLU A 1 86 ? 24.849 -3.007 -41.235 1.00 75.50 86 GLU A O 1
ATOM 649 N N . LEU A 1 87 ? 25.592 -5.122 -41.100 1.00 62.88 87 LEU A N 1
ATOM 650 C CA . LEU A 1 87 ? 25.405 -5.310 -39.659 1.00 62.88 87 LEU A CA 1
ATOM 651 C C . LEU A 1 87 ? 26.686 -5.864 -39.022 1.00 62.88 87 LEU A C 1
ATOM 653 O O . LEU A 1 87 ? 27.243 -6.859 -39.487 1.00 62.88 87 LEU A O 1
ATOM 657 N N . SER A 1 88 ? 27.128 -5.281 -3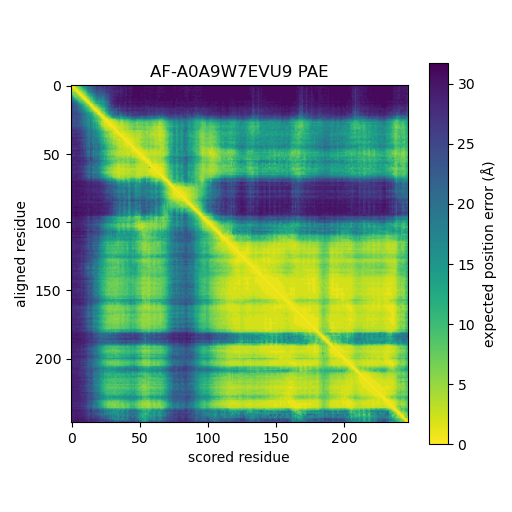7.903 1.00 58.06 88 SER A N 1
ATOM 658 C CA . SER A 1 88 ? 28.222 -5.864 -37.120 1.00 58.06 88 SER A CA 1
ATOM 659 C C . SER A 1 88 ? 27.735 -7.110 -36.377 1.00 58.06 88 SER A C 1
ATOM 661 O O . SER A 1 88 ? 26.659 -7.117 -35.777 1.00 58.06 88 SER A O 1
ATOM 663 N N . LYS A 1 89 ? 28.559 -8.169 -36.341 1.00 55.19 89 LYS A N 1
ATOM 664 C CA . LYS A 1 89 ? 28.293 -9.371 -35.524 1.00 55.19 89 LYS A CA 1
ATOM 665 C C . LYS A 1 89 ? 28.082 -9.040 -34.040 1.00 55.19 89 LYS A C 1
ATOM 667 O O .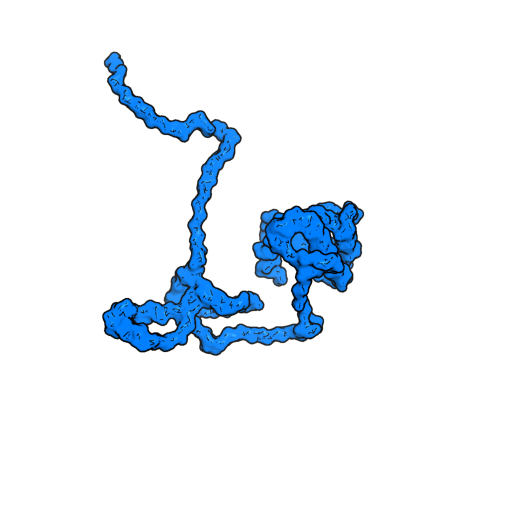 LYS A 1 89 ? 27.425 -9.810 -33.346 1.00 55.19 89 LYS A O 1
ATOM 672 N N . ASN A 1 90 ? 28.600 -7.905 -33.560 1.00 51.41 90 ASN A N 1
ATOM 673 C CA . ASN A 1 90 ? 28.388 -7.428 -32.190 1.00 51.41 90 ASN A CA 1
ATOM 674 C C . ASN A 1 90 ? 27.030 -6.727 -32.011 1.00 51.41 90 ASN A C 1
ATOM 676 O O . ASN A 1 90 ? 26.472 -6.775 -30.923 1.00 51.41 90 ASN A O 1
ATOM 680 N N . SER A 1 91 ? 26.439 -6.166 -33.072 1.00 51.16 91 SER A N 1
ATOM 681 C CA . SER A 1 91 ? 25.096 -5.557 -33.043 1.00 51.16 91 SER A CA 1
ATOM 682 C C . SER A 1 91 ? 23.993 -6.574 -32.735 1.00 51.16 91 SER A C 1
ATOM 684 O O . SER A 1 91 ? 22.959 -6.225 -32.175 1.00 51.16 91 SER A O 1
ATOM 686 N N . LEU A 1 92 ? 24.222 -7.844 -33.080 1.00 50.44 92 LEU A N 1
ATOM 687 C CA . LEU A 1 92 ? 23.329 -8.970 -32.784 1.00 50.44 92 LEU A CA 1
ATOM 688 C C . LEU A 1 92 ? 23.627 -9.624 -31.423 1.00 50.44 92 LEU A C 1
ATOM 690 O O . LEU A 1 92 ? 22.905 -10.525 -31.005 1.00 50.44 92 LEU A O 1
ATOM 694 N N . GLN A 1 93 ? 24.677 -9.183 -30.715 1.00 49.44 93 GLN A N 1
ATOM 695 C CA . GLN A 1 93 ? 25.009 -9.657 -29.364 1.00 49.44 93 GLN A CA 1
ATOM 696 C C . GLN A 1 93 ? 24.315 -8.867 -28.248 1.00 49.44 93 GLN A C 1
ATOM 698 O O . GLN A 1 93 ? 24.424 -9.256 -27.081 1.00 49.44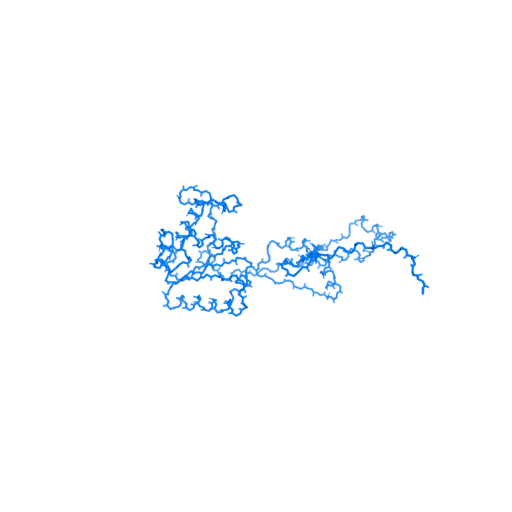 93 GLN A O 1
ATOM 703 N N . PHE A 1 94 ? 23.564 -7.812 -28.579 1.00 49.62 94 PHE A N 1
ATOM 704 C CA . PHE A 1 94 ? 22.686 -7.119 -27.635 1.00 49.62 94 PHE A CA 1
ATOM 705 C C . PHE A 1 94 ? 21.452 -7.980 -27.346 1.00 49.62 94 PHE A C 1
ATOM 707 O O . PHE A 1 94 ? 20.359 -7.759 -27.863 1.00 49.62 94 PHE A O 1
ATOM 714 N N . GLY A 1 95 ? 21.673 -9.040 -26.570 1.00 52.09 95 GLY A N 1
ATOM 715 C CA . GLY A 1 95 ? 20.692 -10.081 -26.298 1.00 52.09 95 GLY A CA 1
ATOM 716 C C . GLY A 1 95 ? 21.263 -11.248 -25.496 1.00 52.09 95 GLY A C 1
ATOM 717 O O . GLY A 1 95 ? 21.114 -12.409 -25.873 1.00 52.09 95 GLY A O 1
ATOM 718 N N . ARG A 1 96 ? 21.967 -10.959 -24.394 1.00 58.34 96 ARG A N 1
ATOM 719 C CA . ARG A 1 96 ? 22.463 -11.985 -23.459 1.00 58.34 96 ARG A CA 1
ATOM 720 C C . ARG A 1 96 ? 21.424 -12.375 -22.402 1.00 58.34 96 ARG A C 1
ATOM 722 O O . ARG A 1 96 ? 21.802 -12.761 -21.300 1.00 58.34 96 ARG A O 1
ATOM 729 N N . LEU A 1 97 ? 20.122 -12.303 -22.696 1.00 62.38 97 LEU A N 1
ATOM 730 C CA . LEU A 1 97 ? 19.154 -12.908 -21.785 1.00 62.38 97 LEU A CA 1
ATOM 731 C C . LEU A 1 97 ? 19.188 -14.422 -21.967 1.00 62.38 97 LEU A C 1
ATOM 733 O O . LEU A 1 97 ? 18.672 -14.967 -22.948 1.00 62.38 97 LEU A O 1
ATOM 737 N N . GLN A 1 98 ? 19.789 -15.105 -21.001 1.00 62.25 98 GLN A N 1
ATOM 738 C CA . GLN A 1 98 ? 19.657 -16.544 -20.876 1.00 62.25 98 GLN A CA 1
ATOM 739 C C . GLN A 1 98 ? 18.237 -16.857 -20.381 1.00 62.25 98 GLN A C 1
ATOM 741 O O . GLN A 1 98 ? 17.959 -16.820 -19.191 1.00 62.25 98 GLN A O 1
ATOM 746 N N . SER A 1 99 ? 17.327 -17.145 -21.313 1.00 59.25 99 SER A N 1
ATOM 747 C CA . SER A 1 99 ? 15.946 -17.560 -21.019 1.00 59.25 99 SER A CA 1
ATOM 748 C C . SER A 1 99 ? 15.810 -19.061 -20.728 1.00 59.25 99 SER A C 1
ATOM 750 O O . SER A 1 99 ? 14.705 -19.551 -20.494 1.00 59.25 99 SER A O 1
ATOM 752 N N . LYS A 1 100 ? 16.926 -19.804 -20.796 1.00 60.94 100 LYS A N 1
ATOM 753 C CA . LYS A 1 100 ? 17.000 -21.242 -20.523 1.00 60.94 100 LYS A CA 1
ATOM 754 C C . LYS A 1 100 ? 18.190 -21.570 -19.608 1.00 60.94 100 LYS A C 1
ATOM 756 O O . LYS A 1 100 ? 19.326 -21.292 -20.000 1.00 60.94 100 LYS A O 1
ATOM 761 N N . PRO A 1 101 ? 17.965 -22.205 -18.444 1.00 67.25 101 PRO A N 1
ATOM 762 C CA . PRO A 1 101 ? 16.658 -22.599 -17.900 1.00 67.25 101 PRO A CA 1
ATOM 763 C C . PRO A 1 101 ? 15.749 -21.382 -17.628 1.00 67.25 101 PRO A C 1
ATOM 765 O O . PRO A 1 101 ? 16.258 -20.259 -17.589 1.00 67.25 101 PRO A O 1
ATOM 768 N N . PRO A 1 102 ? 14.417 -21.575 -17.529 1.00 68.75 102 PRO A N 1
ATOM 769 C CA . PRO A 1 102 ? 13.517 -20.492 -17.136 1.00 68.75 102 PRO A CA 1
ATOM 770 C C . PRO A 1 102 ? 13.971 -19.872 -15.802 1.00 68.75 102 PRO A C 1
ATOM 772 O O . PRO A 1 102 ? 14.681 -20.544 -15.045 1.00 68.75 102 PRO A O 1
ATOM 775 N N . PRO A 1 103 ? 13.589 -18.609 -15.512 1.00 75.06 103 PRO A N 1
ATOM 776 C CA . PRO A 1 103 ? 13.884 -17.978 -14.230 1.00 75.06 103 PRO A CA 1
ATOM 777 C C . PRO A 1 103 ? 13.561 -18.918 -13.070 1.00 75.06 103 PRO A C 1
ATOM 779 O O . PRO A 1 103 ? 12.506 -19.550 -13.049 1.00 75.06 103 PRO A O 1
ATOM 782 N N . LEU A 1 104 ? 14.502 -19.043 -12.136 1.00 80.50 104 LEU A N 1
ATOM 783 C CA . LEU A 1 104 ? 14.307 -19.874 -10.960 1.00 80.50 104 LEU A CA 1
ATOM 784 C C . LEU A 1 104 ? 13.360 -19.146 -10.005 1.00 80.50 104 LEU A C 1
ATOM 786 O O . LEU A 1 104 ? 13.710 -18.097 -9.465 1.00 80.50 104 LEU A O 1
ATOM 790 N N . GLU A 1 105 ? 12.188 -19.725 -9.784 1.00 77.19 105 GLU A N 1
ATOM 791 C CA . GLU A 1 105 ? 11.231 -19.279 -8.778 1.00 77.19 105 GLU A CA 1
ATOM 792 C C . GLU A 1 105 ? 11.264 -20.274 -7.618 1.00 77.19 105 GLU A C 1
ATOM 794 O O . GLU A 1 105 ? 11.240 -21.487 -7.824 1.00 77.19 105 GLU A O 1
ATOM 799 N N . ALA A 1 106 ? 11.406 -19.767 -6.394 1.00 74.44 106 ALA A N 1
ATOM 800 C CA . ALA A 1 106 ? 11.343 -20.611 -5.211 1.00 74.44 106 ALA A CA 1
ATOM 801 C C . ALA A 1 106 ? 9.882 -20.958 -4.914 1.00 74.44 106 ALA A C 1
ATOM 803 O O . ALA A 1 106 ? 9.028 -20.069 -4.922 1.00 74.44 106 ALA A O 1
ATOM 804 N N . ASP A 1 107 ? 9.615 -22.223 -4.587 1.00 74.69 107 ASP A N 1
ATOM 805 C CA . ASP A 1 107 ? 8.309 -22.621 -4.071 1.00 74.69 107 ASP A CA 1
ATOM 806 C C . ASP A 1 107 ? 7.977 -21.835 -2.796 1.00 74.69 107 ASP A C 1
ATOM 808 O O . ASP A 1 107 ? 8.844 -21.505 -1.976 1.00 74.69 107 ASP A O 1
ATOM 812 N N . HIS A 1 108 ? 6.695 -21.525 -2.614 1.00 70.69 108 HIS A N 1
ATOM 813 C CA . HIS A 1 108 ? 6.242 -20.845 -1.410 1.00 70.69 108 HIS A CA 1
ATOM 814 C C . HIS A 1 108 ? 6.454 -21.748 -0.184 1.00 70.69 108 HIS A C 1
ATOM 816 O O . HIS A 1 108 ? 5.936 -22.856 -0.113 1.00 70.69 108 HIS A O 1
ATOM 822 N N . ILE A 1 109 ? 7.187 -21.246 0.816 1.00 79.62 109 ILE A N 1
ATOM 823 C CA . ILE A 1 109 ? 7.472 -21.962 2.079 1.00 79.62 109 ILE A CA 1
ATOM 824 C C . ILE A 1 109 ? 6.230 -22.013 2.995 1.00 79.62 109 ILE A C 1
ATOM 826 O O . ILE A 1 109 ? 6.203 -22.734 3.990 1.00 79.62 109 ILE A O 1
ATOM 830 N N . ILE A 1 110 ? 5.190 -21.241 2.669 1.00 83.81 110 ILE A N 1
ATOM 831 C CA . ILE A 1 110 ? 3.973 -21.117 3.470 1.00 83.81 110 ILE A CA 1
ATOM 832 C C . ILE A 1 110 ? 2.818 -21.931 2.880 1.00 83.81 110 ILE A C 1
ATOM 834 O O . ILE A 1 110 ? 2.659 -22.026 1.663 1.00 83.81 110 ILE A O 1
ATOM 838 N N . ASP A 1 111 ? 1.958 -22.448 3.754 1.00 85.19 111 ASP A N 1
ATOM 839 C CA . ASP A 1 111 ? 0.646 -22.969 3.387 1.00 85.19 111 ASP A CA 1
ATOM 840 C C . ASP A 1 111 ? -0.237 -21.795 2.950 1.00 85.19 111 ASP A C 1
ATOM 842 O O . ASP A 1 111 ? -0.781 -21.061 3.778 1.00 85.19 111 ASP A O 1
ATOM 846 N N . LEU A 1 112 ? -0.369 -21.610 1.635 1.00 84.25 112 LEU A N 1
ATOM 847 C CA . LEU A 1 112 ? -1.147 -20.519 1.051 1.00 84.25 112 LEU A CA 1
ATOM 848 C C . LEU A 1 112 ? -2.591 -20.497 1.562 1.00 84.25 112 LEU A C 1
ATOM 850 O O . LEU A 1 112 ? -3.117 -19.422 1.812 1.00 84.25 112 LEU A O 1
ATOM 854 N N . GLN A 1 113 ? -3.218 -21.655 1.783 1.00 83.50 113 GLN A N 1
ATOM 855 C CA . GLN A 1 113 ? -4.619 -21.715 2.210 1.00 83.50 113 GLN A CA 1
ATOM 856 C C . GLN A 1 113 ? -4.808 -21.249 3.655 1.00 83.50 113 GLN A C 1
ATOM 858 O O . GLN A 1 113 ? -5.878 -20.762 4.019 1.00 83.50 113 GLN A O 1
ATOM 863 N N . ARG A 1 114 ? -3.779 -21.403 4.493 1.00 85.88 114 ARG A N 1
ATOM 864 C CA . ARG A 1 114 ? -3.851 -21.079 5.925 1.00 85.88 114 ARG A CA 1
ATOM 865 C C . ARG A 1 114 ? -3.142 -19.788 6.305 1.00 85.88 114 ARG A C 1
ATOM 867 O O . ARG A 1 114 ? -3.483 -19.199 7.328 1.00 85.88 114 ARG A O 1
ATOM 874 N N . GLN A 1 115 ? -2.138 -19.378 5.537 1.00 87.56 115 GLN A N 1
ATOM 875 C CA . GLN A 1 115 ? -1.203 -18.321 5.928 1.00 87.56 115 GLN A CA 1
ATOM 876 C C . GLN A 1 115 ? -1.288 -17.072 5.046 1.00 87.56 115 GLN A C 1
ATOM 878 O O . GLN A 1 115 ? -0.765 -16.036 5.455 1.00 87.56 115 GLN A O 1
ATOM 883 N N . LEU A 1 116 ? -1.939 -17.130 3.875 1.00 89.50 116 LEU A N 1
ATOM 884 C CA . LEU A 1 116 ? -2.049 -15.981 2.978 1.00 89.50 116 LEU A CA 1
ATOM 885 C C . LEU A 1 116 ? -3.435 -15.873 2.338 1.00 89.50 116 LEU A C 1
ATOM 887 O O . LEU A 1 116 ? -3.844 -16.707 1.543 1.00 89.50 116 LEU A O 1
ATOM 891 N N . LEU A 1 117 ? -4.118 -14.763 2.604 1.00 90.25 117 LEU A N 1
ATOM 892 C CA . LEU A 1 117 ? -5.335 -14.387 1.895 1.00 90.25 117 LEU A CA 1
ATOM 893 C C . LEU A 1 117 ? -5.103 -13.059 1.176 1.00 90.25 117 LEU A C 1
ATOM 895 O O . LEU A 1 117 ? -4.848 -12.040 1.816 1.00 90.25 117 LEU A O 1
ATOM 899 N N . ALA A 1 118 ? -5.212 -13.074 -0.150 1.00 91.31 118 ALA A N 1
ATOM 900 C CA . ALA A 1 118 ? -5.177 -11.878 -0.982 1.00 91.31 118 ALA A CA 1
ATOM 901 C C . ALA A 1 118 ? -6.571 -11.628 -1.563 1.00 91.31 118 ALA A C 1
ATOM 903 O O . ALA A 1 118 ? -7.131 -12.488 -2.240 1.00 91.31 118 ALA A O 1
ATOM 904 N N . VAL A 1 119 ? -7.134 -10.452 -1.288 1.00 92.62 119 VAL A N 1
ATOM 905 C CA . VAL A 1 119 ? -8.477 -10.063 -1.736 1.00 92.62 119 VAL A CA 1
ATOM 906 C C . VAL A 1 119 ? -8.472 -8.638 -2.272 1.00 92.62 119 VAL A C 1
ATOM 908 O O . VAL A 1 119 ? -7.747 -7.778 -1.776 1.00 92.62 119 VAL A O 1
ATOM 911 N N . SER A 1 120 ? -9.309 -8.392 -3.279 1.00 93.75 120 SER A N 1
ATOM 912 C CA . SER A 1 120 ? -9.594 -7.052 -3.788 1.00 93.75 120 SER A CA 1
ATOM 913 C C . SER A 1 120 ? -10.977 -6.621 -3.315 1.00 93.75 120 SER A C 1
ATOM 915 O O . SER A 1 120 ? -11.949 -7.354 -3.492 1.00 93.75 120 SER A O 1
ATOM 917 N N . ILE A 1 121 ? -11.063 -5.438 -2.705 1.00 94.00 121 ILE A N 1
ATOM 918 C CA . ILE A 1 121 ? -12.320 -4.852 -2.231 1.00 94.00 121 ILE A CA 1
ATOM 919 C C . ILE A 1 121 ? -12.651 -3.669 -3.140 1.00 94.00 121 ILE A C 1
ATOM 921 O O . ILE A 1 121 ? -12.047 -2.605 -3.028 1.00 94.00 121 ILE A O 1
ATOM 925 N N . GLY A 1 122 ? -13.597 -3.875 -4.059 1.00 95.38 122 GLY A N 1
ATOM 926 C CA . GLY A 1 122 ? -14.006 -2.862 -5.039 1.00 95.38 122 GLY A CA 1
ATOM 927 C C . GLY A 1 122 ? -15.160 -1.962 -4.591 1.00 95.38 122 GLY A C 1
ATOM 928 O O . GLY A 1 122 ? -15.363 -0.908 -5.182 1.00 95.38 122 GLY A O 1
ATOM 929 N N . TYR A 1 123 ? -15.909 -2.348 -3.554 1.00 96.00 123 TYR A N 1
ATOM 930 C CA . TYR A 1 123 ? -17.114 -1.644 -3.111 1.00 96.00 123 TYR A CA 1
ATOM 931 C C . TYR A 1 123 ? -17.182 -1.570 -1.588 1.00 96.00 123 TYR A C 1
ATOM 933 O O . TYR A 1 123 ? -16.807 -2.513 -0.890 1.00 96.00 123 TYR A O 1
ATOM 941 N N . ALA A 1 124 ? -17.682 -0.447 -1.086 1.00 93.88 124 ALA A N 1
ATOM 942 C CA . ALA A 1 124 ? -17.973 -0.237 0.321 1.00 93.88 124 ALA A CA 1
ATOM 943 C C . ALA A 1 124 ? -19.276 -0.949 0.735 1.00 93.88 124 ALA A C 1
ATOM 945 O O . ALA A 1 124 ? -20.118 -1.238 -0.120 1.00 93.88 124 ALA A O 1
ATOM 946 N N . PRO A 1 125 ? -19.511 -1.169 2.044 1.00 84.50 125 PRO A N 1
ATOM 947 C CA . PRO A 1 125 ? -20.746 -1.787 2.539 1.00 84.50 125 PRO A CA 1
ATOM 948 C C . PRO A 1 125 ? -22.036 -1.060 2.124 1.00 84.50 125 PRO A C 1
ATOM 950 O O . PRO A 1 125 ? -23.089 -1.680 2.030 1.00 84.50 125 PRO A O 1
ATOM 953 N N . ASN A 1 126 ? -21.959 0.245 1.849 1.00 87.38 126 ASN A N 1
ATOM 954 C CA . ASN A 1 126 ? -23.076 1.051 1.349 1.00 87.38 126 ASN A CA 1
ATOM 955 C C . ASN A 1 126 ? -23.270 0.964 -0.182 1.00 87.38 126 ASN A C 1
ATOM 957 O O . ASN A 1 126 ? -24.068 1.715 -0.736 1.00 87.38 126 ASN A O 1
ATOM 961 N N . GLY A 1 127 ? -22.527 0.095 -0.875 1.00 92.12 127 GLY A N 1
ATOM 962 C CA . GLY A 1 127 ? -22.580 -0.086 -2.327 1.00 92.12 127 GLY A CA 1
ATOM 963 C C . GLY A 1 127 ? -21.754 0.921 -3.131 1.00 92.12 127 GLY A C 1
ATOM 964 O O . GLY A 1 127 ? -21.691 0.809 -4.355 1.00 92.12 127 GLY A O 1
ATOM 965 N N . ARG A 1 128 ? -21.094 1.891 -2.485 1.00 94.69 128 ARG A N 1
ATOM 966 C CA . ARG A 1 128 ? -20.254 2.870 -3.182 1.00 94.69 128 ARG A CA 1
ATOM 967 C C . ARG A 1 128 ? -18.986 2.215 -3.729 1.00 94.69 128 ARG A C 1
ATOM 969 O O . ARG A 1 128 ? -18.271 1.537 -2.999 1.00 94.69 128 ARG A O 1
ATOM 976 N N . GLU A 1 129 ? -18.675 2.468 -4.995 1.00 96.19 129 GLU A N 1
ATOM 977 C CA . GLU A 1 129 ? -17.441 1.990 -5.623 1.00 96.19 129 GLU A CA 1
ATOM 978 C C . GLU A 1 129 ? -16.199 2.645 -4.985 1.00 96.19 129 GLU A C 1
ATOM 980 O O . GLU A 1 129 ? -16.102 3.872 -4.870 1.00 96.19 129 GLU A O 1
ATOM 985 N N . LEU A 1 130 ? -15.225 1.825 -4.590 1.00 95.44 130 LEU A N 1
ATOM 986 C CA . LEU A 1 130 ? -13.953 2.234 -3.986 1.00 95.44 130 LEU A CA 1
ATOM 987 C C . LEU A 1 130 ? -12.883 2.482 -5.055 1.00 95.44 130 LEU A C 1
ATOM 989 O O . LEU A 1 130 ? -11.784 1.927 -5.031 1.00 95.44 130 LEU A O 1
ATOM 993 N N . LYS A 1 131 ? -13.208 3.344 -6.016 1.00 94.00 131 LYS A N 1
ATOM 994 C CA . LYS A 1 131 ? -12.303 3.714 -7.103 1.00 94.00 131 LYS A CA 1
ATOM 995 C C . LYS A 1 131 ? -11.437 4.917 -6.723 1.00 94.00 131 LYS A C 1
ATOM 997 O O . LYS A 1 131 ? -11.889 6.059 -6.746 1.00 94.00 131 LYS A O 1
ATOM 1002 N N . CYS A 1 132 ? -10.169 4.670 -6.407 1.00 89.69 132 CYS A N 1
ATOM 1003 C CA . CYS A 1 132 ? -9.198 5.706 -6.037 1.00 89.69 132 CYS A CA 1
ATOM 1004 C C . CYS A 1 132 ? -8.678 6.494 -7.257 1.00 89.69 132 CYS A C 1
ATOM 1006 O O . CYS A 1 132 ? -7.551 6.281 -7.702 1.00 89.69 132 CYS A O 1
ATOM 1008 N N . ASP A 1 133 ? -9.480 7.420 -7.786 1.00 90.88 133 ASP A N 1
ATOM 1009 C CA . ASP A 1 133 ? -9.076 8.352 -8.846 1.00 90.88 133 ASP A CA 1
ATOM 1010 C C . ASP A 1 133 ? -9.060 9.820 -8.380 1.00 90.88 133 ASP A C 1
ATOM 1012 O O . ASP A 1 133 ? -9.464 10.162 -7.268 1.00 90.88 133 ASP A O 1
ATOM 1016 N N . TYR A 1 134 ? -8.557 10.715 -9.233 1.00 88.69 134 TYR A N 1
ATOM 1017 C CA . TYR A 1 134 ? -8.406 12.135 -8.900 1.00 88.69 134 TYR A CA 1
ATOM 1018 C C . TYR A 1 134 ? -9.729 12.831 -8.543 1.00 88.69 134 TYR A C 1
ATOM 1020 O O . TYR A 1 134 ? -9.722 13.778 -7.753 1.00 88.69 134 TYR A O 1
ATOM 1028 N N . GLN A 1 135 ? -10.850 12.397 -9.123 1.00 91.69 135 GLN A N 1
ATOM 1029 C CA . GLN A 1 135 ? -12.156 12.998 -8.859 1.00 91.69 135 GLN A CA 1
ATOM 1030 C C . GLN A 1 135 ? -12.678 12.534 -7.499 1.00 91.69 135 GLN A C 1
ATOM 1032 O O . GLN A 1 135 ? -12.992 13.367 -6.648 1.00 91.69 135 GLN A O 1
ATOM 1037 N N . ASN A 1 136 ? -12.662 11.224 -7.256 1.00 93.31 136 ASN A N 1
ATOM 1038 C CA . ASN A 1 136 ? -13.127 10.628 -6.007 1.00 93.31 136 ASN A CA 1
ATOM 1039 C C . ASN A 1 136 ? -12.300 11.070 -4.795 1.00 93.31 136 ASN A C 1
ATOM 1041 O O . ASN A 1 136 ? -12.854 11.307 -3.727 1.00 93.31 136 ASN A O 1
ATOM 1045 N N . LEU A 1 137 ? -10.991 11.293 -4.952 1.00 90.81 137 LEU A N 1
ATOM 1046 C CA . LEU A 1 137 ? -10.139 11.790 -3.862 1.00 90.81 137 LEU A CA 1
ATOM 1047 C C . LEU A 1 137 ? -10.487 13.216 -3.391 1.00 90.81 137 LEU A C 1
ATOM 1049 O O . LEU A 1 137 ? -10.014 13.631 -2.329 1.00 90.81 137 LEU A O 1
ATOM 1053 N N . LYS A 1 138 ? -11.299 13.970 -4.145 1.00 91.75 138 LYS A N 1
ATOM 1054 C CA . LYS A 1 138 ? -11.840 15.275 -3.721 1.00 91.75 138 LYS A CA 1
ATOM 1055 C C . LYS A 1 138 ? -13.188 15.164 -3.012 1.00 91.75 138 LYS A C 1
ATOM 1057 O O . LYS A 1 138 ? -13.605 16.128 -2.372 1.00 91.75 138 LYS A O 1
ATOM 1062 N N . ASP A 1 139 ? -13.865 14.028 -3.136 1.00 94.06 139 ASP A N 1
ATOM 1063 C CA . ASP A 1 139 ? -15.192 13.816 -2.575 1.00 94.06 139 ASP A CA 1
ATOM 1064 C C . ASP A 1 139 ? -15.106 13.371 -1.107 1.00 94.06 139 ASP A C 1
ATOM 1066 O O . ASP A 1 139 ? -14.436 12.401 -0.754 1.00 94.06 139 ASP A O 1
ATOM 1070 N N . LYS A 1 140 ? -15.819 14.080 -0.229 1.00 93.50 140 LYS A N 1
ATOM 1071 C CA . LYS A 1 140 ? -15.884 13.771 1.204 1.00 93.50 140 LYS A CA 1
ATOM 1072 C C . LYS A 1 140 ? -16.598 12.451 1.478 1.00 93.50 140 LYS A C 1
ATOM 1074 O O . LYS A 1 140 ? -16.183 11.715 2.370 1.00 93.50 140 LYS A O 1
ATOM 1079 N N . GLU A 1 141 ? -17.649 12.146 0.725 1.00 93.12 141 GLU A N 1
ATOM 1080 C CA . GLU A 1 141 ? -18.406 10.907 0.900 1.00 93.12 141 GLU A CA 1
ATOM 1081 C C . GLU A 1 141 ? -17.593 9.686 0.446 1.00 93.12 141 GLU A C 1
ATOM 1083 O O . GLU A 1 141 ? -17.740 8.600 1.007 1.00 93.12 141 GLU A O 1
ATOM 1088 N N . PHE A 1 142 ? -16.682 9.865 -0.520 1.00 95.62 142 PHE A N 1
ATOM 1089 C CA . PHE A 1 142 ? -15.731 8.824 -0.906 1.00 95.62 142 PHE A CA 1
ATOM 1090 C C . PHE A 1 142 ? -14.812 8.473 0.262 1.00 95.62 142 PHE A C 1
ATOM 1092 O O . PHE A 1 142 ? -14.656 7.301 0.599 1.00 95.62 142 PHE A O 1
ATOM 1099 N N . TRP A 1 143 ? -14.244 9.488 0.920 1.00 95.12 143 TRP A N 1
ATOM 1100 C CA . TRP A 1 143 ? -13.394 9.286 2.092 1.00 95.12 143 TRP A CA 1
ATOM 1101 C C . TRP A 1 143 ? -14.136 8.634 3.257 1.00 95.12 143 TRP A C 1
ATOM 1103 O O . TRP A 1 143 ? -13.535 7.822 3.960 1.00 95.12 143 TRP A O 1
ATOM 1113 N N . ALA A 1 144 ? -15.421 8.944 3.442 1.00 94.12 144 ALA A N 1
ATOM 1114 C CA . ALA A 1 144 ? -16.258 8.272 4.432 1.00 94.12 144 ALA A CA 1
ATOM 1115 C C . ALA A 1 144 ? -16.434 6.782 4.094 1.00 94.12 144 ALA A C 1
ATOM 1117 O O . ALA A 1 144 ? -16.098 5.932 4.913 1.00 94.12 144 ALA A O 1
ATOM 1118 N N . ALA A 1 145 ? -16.844 6.453 2.863 1.00 95.56 145 ALA A N 1
ATOM 1119 C CA . ALA A 1 145 ? -17.035 5.066 2.428 1.00 95.56 145 ALA A CA 1
ATOM 1120 C C . ALA A 1 145 ? -15.733 4.240 2.462 1.00 95.56 145 ALA A C 1
ATOM 1122 O O . ALA A 1 145 ? -15.730 3.079 2.884 1.00 95.56 145 ALA A O 1
ATOM 1123 N N . LEU A 1 146 ? -14.610 4.845 2.059 1.00 96.06 146 LEU A N 1
ATOM 1124 C CA . LEU A 1 146 ? -13.287 4.231 2.151 1.00 96.06 146 LEU A CA 1
ATOM 1125 C C . LEU A 1 146 ? -12.886 4.001 3.614 1.00 96.06 146 LEU A C 1
ATOM 1127 O O . LEU A 1 146 ? -12.426 2.915 3.958 1.00 96.06 146 LEU A O 1
ATOM 1131 N N . GLY A 1 147 ? -13.091 4.998 4.476 1.00 95.44 147 GLY A N 1
ATOM 1132 C CA . GLY A 1 147 ? -12.781 4.909 5.902 1.00 95.44 147 GLY A CA 1
ATOM 1133 C C . GLY A 1 147 ? -13.614 3.868 6.631 1.00 95.44 147 GLY A C 1
ATOM 1134 O O . GLY A 1 147 ? -13.058 3.087 7.398 1.00 95.44 147 GLY A O 1
ATOM 1135 N N . ASP A 1 148 ? -14.910 3.779 6.336 1.00 94.81 148 ASP A N 1
ATOM 1136 C CA . ASP A 1 148 ? -15.778 2.740 6.889 1.00 94.81 148 ASP A CA 1
ATOM 1137 C C . ASP A 1 148 ? -15.321 1.341 6.469 1.00 94.81 148 ASP A C 1
ATOM 1139 O O . ASP A 1 148 ? -15.299 0.421 7.291 1.00 94.81 148 ASP A O 1
ATOM 1143 N N . SER A 1 149 ? -14.900 1.182 5.213 1.00 96.12 149 SER A N 1
ATOM 1144 C CA . SER A 1 149 ? -14.378 -0.087 4.695 1.00 96.12 149 SER A CA 1
ATOM 1145 C C . SER A 1 149 ? -13.068 -0.474 5.391 1.00 96.12 149 SER A C 1
ATOM 1147 O O . SER A 1 149 ? -12.929 -1.597 5.876 1.00 96.12 149 SER A O 1
ATOM 1149 N N . VAL A 1 150 ? -12.133 0.472 5.525 1.00 95.88 150 VAL A N 1
ATOM 1150 C CA . VAL A 1 150 ? -10.859 0.271 6.235 1.00 95.88 150 VAL A CA 1
ATOM 1151 C C . VAL A 1 150 ? -11.087 -0.037 7.717 1.00 95.88 150 VAL A C 1
ATOM 1153 O O . VAL A 1 150 ? -10.504 -0.989 8.233 1.00 95.88 150 VAL A O 1
ATOM 1156 N N . ALA A 1 151 ? -11.955 0.713 8.399 1.00 95.19 151 ALA A N 1
ATOM 1157 C CA . ALA A 1 151 ? -12.290 0.483 9.802 1.00 95.19 151 ALA A CA 1
ATOM 1158 C C . ALA A 1 151 ? -12.888 -0.912 10.015 1.00 95.19 151 ALA A C 1
ATOM 1160 O O . ALA A 1 151 ? -12.491 -1.604 10.947 1.00 95.19 151 ALA A O 1
ATOM 1161 N N . THR A 1 152 ? -13.757 -1.364 9.108 1.00 95.00 152 THR A N 1
ATOM 1162 C CA . THR A 1 152 ? -14.366 -2.704 9.163 1.00 95.00 152 THR A CA 1
ATOM 1163 C C . THR A 1 152 ? -13.311 -3.808 9.068 1.00 95.00 152 THR A C 1
ATOM 1165 O O . THR A 1 152 ? -13.323 -4.756 9.852 1.00 95.00 152 THR A O 1
ATOM 1168 N N . VAL A 1 153 ? -12.344 -3.668 8.155 1.00 94.94 153 VAL A N 1
ATOM 1169 C CA . VAL A 1 153 ? -11.223 -4.616 8.041 1.00 94.94 153 VAL A CA 1
ATOM 1170 C C . VAL A 1 153 ? -10.343 -4.584 9.293 1.00 94.94 153 VAL A C 1
ATOM 1172 O O . VAL A 1 153 ? -9.958 -5.632 9.810 1.00 94.94 153 VAL A O 1
ATOM 1175 N N . ILE A 1 154 ? -10.047 -3.392 9.818 1.00 95.62 154 ILE A N 1
ATOM 1176 C CA . ILE A 1 154 ? -9.267 -3.229 11.050 1.00 95.62 154 ILE A CA 1
ATOM 1177 C C . ILE A 1 154 ? -9.975 -3.909 12.230 1.00 95.62 154 ILE A C 1
ATOM 1179 O O . ILE A 1 154 ? -9.321 -4.615 12.998 1.00 95.62 154 ILE A O 1
ATOM 1183 N N . GLU A 1 155 ? -11.285 -3.725 12.381 1.00 94.69 155 GLU A N 1
ATOM 1184 C CA . GLU A 1 155 ? -12.097 -4.315 13.453 1.00 94.69 155 GLU A CA 1
ATOM 1185 C C . GLU A 1 155 ? -12.116 -5.845 13.410 1.00 94.69 155 GLU A C 1
ATOM 1187 O O . GLU A 1 155 ? -12.038 -6.479 14.464 1.00 94.69 155 GLU A O 1
ATOM 1192 N N . ALA A 1 156 ? -12.123 -6.435 12.212 1.00 94.31 156 ALA A N 1
ATOM 1193 C CA . ALA A 1 156 ? -12.062 -7.884 12.023 1.00 94.31 156 ALA A CA 1
ATOM 1194 C C . ALA A 1 156 ? -10.732 -8.516 12.489 1.00 94.31 156 ALA A C 1
ATOM 1196 O O . ALA A 1 156 ? -10.653 -9.734 12.648 1.00 94.31 156 ALA A O 1
ATOM 1197 N N . ILE A 1 157 ? -9.696 -7.705 12.745 1.00 94.06 157 ILE A N 1
ATOM 1198 C CA . ILE A 1 157 ? -8.370 -8.143 13.208 1.00 94.06 157 ILE A CA 1
ATOM 1199 C C . ILE A 1 157 ? -8.160 -7.668 14.659 1.00 94.06 157 ILE A C 1
ATOM 1201 O O . ILE A 1 157 ? -7.508 -6.648 14.901 1.00 94.06 157 ILE A O 1
ATOM 1205 N N . PRO A 1 158 ? -8.708 -8.359 15.676 1.00 86.88 158 PRO A N 1
ATOM 1206 C CA . PRO A 1 158 ? -8.682 -7.874 17.060 1.00 86.88 158 PRO A CA 1
ATOM 1207 C C . PRO A 1 158 ? -7.294 -7.946 17.715 1.00 86.88 158 PRO A C 1
ATOM 1209 O O . PRO A 1 158 ? -7.015 -7.204 18.658 1.00 86.88 158 PRO A O 1
ATOM 1212 N N . ARG A 1 159 ? -6.416 -8.837 17.238 1.00 90.88 159 ARG A N 1
ATOM 1213 C CA . ARG A 1 159 ? -5.057 -9.040 17.760 1.00 90.88 159 ARG A CA 1
ATOM 1214 C C . ARG A 1 159 ? -4.039 -8.947 16.632 1.00 90.88 159 ARG A C 1
ATOM 1216 O O . ARG A 1 159 ? -4.322 -9.353 15.511 1.00 90.88 159 ARG A O 1
ATOM 1223 N N . GLY A 1 160 ? -2.847 -8.465 16.963 1.00 92.06 160 GLY A N 1
ATOM 1224 C CA . GLY A 1 160 ? -1.745 -8.306 16.023 1.00 92.06 160 GLY A CA 1
ATOM 1225 C C . GLY A 1 160 ? -1.673 -6.918 15.391 1.00 92.06 160 GLY A C 1
ATOM 1226 O O . GLY A 1 160 ? -2.287 -5.949 15.846 1.00 92.06 160 GLY A O 1
ATOM 1227 N N . GLY A 1 161 ? -0.845 -6.827 14.359 1.00 93.44 161 GLY A N 1
ATOM 1228 C CA . GLY A 1 161 ? -0.565 -5.591 13.650 1.00 93.44 161 GLY A CA 1
ATOM 1229 C C . GLY A 1 161 ? -1.379 -5.449 12.370 1.00 93.44 161 GLY A C 1
ATOM 1230 O O . GLY A 1 161 ? -1.538 -6.415 11.630 1.00 93.44 161 GLY A O 1
ATOM 1231 N N . VAL A 1 162 ? -1.841 -4.232 12.080 1.00 96.06 162 VAL A N 1
ATOM 1232 C CA . VAL A 1 162 ? -2.376 -3.859 10.763 1.00 96.06 162 VAL A CA 1
ATOM 1233 C C . VAL A 1 162 ? -1.479 -2.792 10.140 1.00 96.06 162 VAL A C 1
ATOM 1235 O O . VAL A 1 162 ? -1.056 -1.860 10.826 1.00 96.06 162 VAL A O 1
ATOM 1238 N N . LEU A 1 163 ? -1.171 -2.936 8.854 1.00 95.12 163 LEU A N 1
ATOM 1239 C CA . LEU A 1 163 ? -0.442 -1.949 8.058 1.00 95.12 163 LEU A CA 1
ATOM 1240 C C . LEU A 1 163 ? -1.384 -1.398 6.989 1.00 95.12 163 LEU A C 1
ATOM 1242 O O . LEU A 1 163 ? -1.954 -2.169 6.220 1.00 95.12 163 LEU A O 1
ATOM 1246 N N . VAL A 1 164 ? -1.543 -0.079 6.937 1.00 95.44 164 VAL A N 1
ATOM 1247 C CA . VAL A 1 164 ? -2.391 0.597 5.949 1.00 95.44 164 VAL A CA 1
ATOM 1248 C C . VAL A 1 164 ? -1.521 1.534 5.121 1.00 95.44 164 VAL A C 1
ATOM 1250 O O . VAL A 1 164 ? -1.019 2.536 5.629 1.00 95.44 164 VAL A O 1
ATOM 1253 N N . PHE A 1 165 ? -1.343 1.211 3.841 1.00 93.81 165 PHE A N 1
ATOM 1254 C CA . PHE A 1 165 ? -0.536 2.007 2.918 1.00 93.81 165 PHE A CA 1
ATOM 1255 C C . PHE A 1 165 ? -1.406 2.888 2.020 1.00 93.81 165 PHE A C 1
ATOM 1257 O O . PHE A 1 165 ? -2.334 2.412 1.369 1.00 93.81 165 PHE A O 1
ATOM 1264 N N . LEU A 1 166 ? -1.073 4.176 1.962 1.00 92.88 166 LEU A N 1
ATOM 1265 C CA . LEU A 1 166 ? -1.718 5.184 1.127 1.00 92.88 166 LEU A CA 1
ATOM 1266 C C . LEU A 1 166 ? -0.799 5.577 -0.045 1.00 92.88 166 LEU A C 1
ATOM 1268 O O . LEU A 1 166 ? 0.421 5.448 0.057 1.00 92.88 166 LEU A O 1
ATOM 1272 N N . PRO A 1 167 ? -1.353 6.101 -1.155 1.00 90.31 167 PRO A N 1
ATOM 1273 C CA . PRO A 1 167 ? -0.581 6.379 -2.368 1.00 90.31 167 PRO A CA 1
ATOM 1274 C C . PRO A 1 167 ? 0.321 7.604 -2.326 1.00 90.31 167 PRO A C 1
ATOM 1276 O O . PRO A 1 167 ? 1.158 7.790 -3.204 1.00 90.31 167 PRO A O 1
ATOM 1279 N N . SER A 1 168 ? 0.140 8.477 -1.342 1.00 89.94 168 SER A N 1
ATOM 1280 C CA . SER A 1 168 ? 0.978 9.657 -1.159 1.00 89.94 168 SER A CA 1
ATOM 1281 C C . SER A 1 168 ? 0.789 10.226 0.240 1.00 89.94 168 SER A C 1
ATOM 1283 O O . SER A 1 168 ? -0.229 9.979 0.890 1.00 89.94 168 SER A O 1
ATOM 1285 N N . PHE A 1 169 ? 1.714 11.084 0.675 1.00 90.62 169 PHE A N 1
ATOM 1286 C CA . PHE A 1 169 ? 1.533 11.859 1.905 1.00 90.62 169 PHE A CA 1
ATOM 1287 C C . PHE A 1 169 ? 0.312 12.787 1.848 1.00 90.62 169 PHE A C 1
ATOM 1289 O O . PHE A 1 169 ? -0.281 13.069 2.884 1.00 90.62 169 PHE A O 1
ATOM 1296 N N . ALA A 1 170 ? -0.093 13.246 0.659 1.00 91.19 170 ALA A N 1
ATOM 1297 C CA . ALA A 1 170 ? -1.318 14.025 0.498 1.00 91.19 170 ALA A CA 1
ATOM 1298 C C . ALA A 1 170 ? -2.565 13.168 0.778 1.00 91.19 170 ALA A C 1
ATOM 1300 O O . ALA A 1 170 ? -3.439 13.586 1.533 1.00 91.19 170 ALA A O 1
ATOM 1301 N N . ALA A 1 171 ? -2.614 11.948 0.233 1.00 92.38 171 ALA A N 1
ATOM 1302 C CA . ALA A 1 171 ? -3.691 11.000 0.509 1.00 92.38 171 ALA A CA 1
ATOM 1303 C C . ALA A 1 171 ? -3.716 10.573 1.984 1.00 92.38 171 ALA A C 1
ATOM 1305 O O . ALA A 1 171 ? -4.790 10.524 2.572 1.00 92.38 171 ALA A O 1
ATOM 1306 N N . LEU A 1 172 ? -2.549 10.340 2.597 1.00 93.19 172 LEU A N 1
ATOM 1307 C CA . LEU A 1 172 ? -2.437 10.043 4.027 1.00 93.19 172 LEU A CA 1
ATOM 1308 C C . LEU A 1 172 ? -3.006 11.178 4.886 1.00 93.19 172 LEU A C 1
ATOM 1310 O O . LEU A 1 172 ? -3.859 10.928 5.726 1.00 93.19 172 LEU A O 1
ATOM 1314 N N . LYS A 1 173 ? -2.602 12.431 4.646 1.00 92.50 173 LYS A N 1
ATOM 1315 C CA . LYS A 1 173 ? -3.141 13.589 5.382 1.00 92.50 173 LYS A CA 1
ATOM 1316 C C . LYS A 1 173 ? -4.653 13.728 5.212 1.00 92.50 173 LYS A C 1
ATOM 1318 O O . LYS A 1 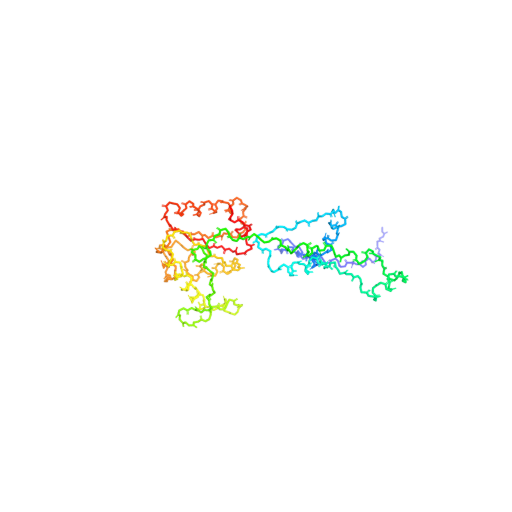173 ? -5.361 13.962 6.184 1.00 92.50 173 LYS A O 1
ATOM 1323 N N . ASN A 1 174 ? -5.162 13.538 3.994 1.00 93.69 174 ASN A N 1
ATOM 1324 C CA . ASN A 1 174 ? -6.604 13.560 3.754 1.00 93.69 174 ASN A CA 1
ATOM 1325 C C . ASN A 1 174 ? -7.320 12.459 4.541 1.00 93.69 174 ASN A C 1
ATOM 1327 O O . ASN A 1 174 ? -8.309 12.757 5.205 1.00 93.69 174 ASN A O 1
ATOM 1331 N N . ALA A 1 175 ? -6.804 11.230 4.515 1.00 94.50 175 ALA A N 1
ATOM 1332 C CA . ALA A 1 175 ? -7.350 10.120 5.285 1.00 94.50 175 ALA A CA 1
ATOM 1333 C C . ALA A 1 175 ? -7.397 10.455 6.783 1.00 94.50 175 ALA A C 1
ATOM 1335 O O . ALA A 1 175 ? -8.460 10.390 7.389 1.00 94.50 175 ALA A O 1
ATOM 1336 N N . LEU A 1 176 ? -6.281 10.909 7.362 1.00 92.56 176 LEU A N 1
ATOM 1337 C CA . LEU A 1 176 ? -6.211 11.254 8.785 1.00 92.56 176 LEU A CA 1
ATOM 1338 C C . LEU A 1 176 ? -7.185 12.374 9.161 1.00 92.56 176 LEU A C 1
ATOM 1340 O O . LEU A 1 176 ? -7.843 12.280 10.191 1.00 92.56 176 LEU A O 1
ATOM 1344 N N . ARG A 1 177 ? -7.322 13.402 8.318 1.00 92.38 177 ARG A N 1
ATOM 1345 C CA . ARG A 1 177 ? -8.265 14.502 8.544 1.00 92.38 177 ARG A CA 1
ATOM 1346 C C . ARG A 1 177 ? -9.720 14.044 8.449 1.00 92.38 177 ARG A C 1
ATOM 1348 O O . ARG A 1 177 ? -10.534 14.412 9.286 1.00 92.38 177 ARG A O 1
ATOM 1355 N N . HIS A 1 178 ? -10.069 13.271 7.420 1.00 93.00 178 HIS A N 1
ATOM 1356 C CA . HIS A 1 178 ? -11.444 12.806 7.206 1.00 93.00 178 HIS A CA 1
ATOM 1357 C C . HIS A 1 178 ? -11.870 11.726 8.203 1.00 93.00 178 HIS A C 1
ATOM 1359 O O . HIS A 1 178 ? -13.058 11.606 8.491 1.00 93.00 178 HIS A O 1
ATOM 1365 N N . TRP A 1 179 ? -10.917 10.959 8.728 1.00 93.56 179 TRP A N 1
ATOM 1366 C CA . TRP A 1 179 ? -11.157 9.905 9.713 1.00 93.56 179 TRP A CA 1
ATOM 1367 C C . TRP A 1 179 ? -10.879 10.364 11.147 1.00 93.56 179 TRP A C 1
ATOM 1369 O O . TRP A 1 179 ? -10.997 9.561 12.062 1.00 93.56 179 TRP A O 1
ATOM 1379 N N . ASP A 1 180 ? -10.533 11.639 11.353 1.00 90.19 180 ASP A N 1
ATOM 1380 C CA . ASP A 1 180 ? -10.202 12.232 12.655 1.00 90.19 180 ASP A CA 1
ATOM 1381 C C . ASP A 1 180 ? -9.160 11.419 13.448 1.00 90.19 180 ASP A C 1
ATOM 1383 O O . ASP A 1 180 ? -9.353 11.027 14.597 1.00 90.19 180 ASP A O 1
ATOM 1387 N N . LEU A 1 181 ? -8.051 11.115 12.772 1.00 87.44 181 LEU A N 1
ATOM 1388 C CA . LEU A 1 181 ? -6.898 10.381 13.302 1.00 87.44 181 LEU A CA 1
ATOM 1389 C C . LEU A 1 181 ? -5.665 11.280 13.503 1.00 87.44 181 LEU A C 1
ATOM 1391 O O . LEU A 1 181 ? -4.598 10.788 13.864 1.00 87.44 181 LEU A O 1
ATOM 1395 N N . GLU A 1 182 ? -5.777 12.585 13.235 1.00 74.06 182 GLU A N 1
ATOM 1396 C CA . GLU A 1 182 ? -4.706 13.558 13.512 1.00 74.06 182 GLU A CA 1
ATOM 1397 C C . GLU A 1 182 ? -4.602 13.893 15.007 1.00 74.06 182 GLU A C 1
ATOM 1399 O O . GLU A 1 182 ? -3.534 14.273 15.494 1.00 74.06 182 GLU A O 1
ATOM 1404 N N . THR A 1 183 ? -5.710 13.752 15.734 1.00 63.78 183 THR A N 1
ATOM 1405 C CA . THR A 1 183 ? -5.828 14.054 17.160 1.00 63.78 183 THR A CA 1
ATOM 1406 C C . THR A 1 183 ? -5.677 12.787 18.006 1.00 63.78 183 THR A C 1
ATOM 1408 O O . THR A 1 183 ? -5.559 11.672 17.494 1.00 63.78 183 THR A O 1
ATOM 1411 N N . ASN A 1 184 ? -5.613 12.937 19.333 1.00 61.28 184 ASN A N 1
ATOM 1412 C CA . ASN A 1 184 ? -5.585 11.785 20.232 1.00 61.28 184 ASN A CA 1
ATOM 1413 C C . ASN A 1 184 ? -6.814 10.898 19.937 1.00 61.28 184 ASN A C 1
ATOM 1415 O O . ASN A 1 184 ? -7.923 11.415 20.038 1.00 61.28 184 ASN A O 1
ATOM 1419 N N . PRO A 1 185 ? -6.671 9.588 19.645 1.00 55.97 185 PRO A N 1
ATOM 1420 C CA . PRO A 1 185 ? -7.796 8.724 19.260 1.00 55.97 185 PRO A CA 1
ATOM 1421 C C . PRO A 1 185 ? -8.944 8.691 20.281 1.00 55.97 185 PRO A C 1
ATOM 1423 O O . PRO A 1 185 ? -10.072 8.355 19.939 1.00 55.97 185 PRO A O 1
ATOM 1426 N N . ARG A 1 186 ? -8.675 9.064 21.543 1.00 56.56 186 ARG A N 1
ATOM 1427 C CA . ARG A 1 186 ? -9.687 9.212 22.607 1.00 56.56 186 ARG A CA 1
ATOM 1428 C C . ARG A 1 186 ? -10.542 10.483 22.499 1.00 56.56 186 ARG A C 1
ATOM 1430 O O . ARG A 1 186 ? -11.453 10.656 23.299 1.00 56.56 186 ARG A O 1
ATOM 1437 N N . GLN A 1 187 ? -10.211 11.382 21.579 1.00 59.56 187 GLN A N 1
ATOM 1438 C CA . GLN A 1 187 ? -10.898 12.646 21.301 1.00 59.56 187 GLN A CA 1
ATOM 1439 C C . GLN A 1 187 ? -11.442 12.699 19.866 1.00 59.56 187 GLN A C 1
ATOM 1441 O O . GLN A 1 187 ? -11.927 13.749 19.454 1.00 59.56 187 GLN A O 1
ATOM 1446 N N . ALA A 1 188 ? -11.378 11.588 19.120 1.00 61.25 188 ALA A N 1
ATOM 1447 C CA . ALA A 1 188 ? -11.956 11.513 17.788 1.00 61.25 188 ALA A CA 1
ATOM 1448 C C . ALA A 1 188 ? -13.469 11.776 17.861 1.00 61.25 188 ALA A C 1
ATOM 1450 O O . ALA A 1 188 ? -14.209 11.108 18.580 1.00 61.25 188 ALA A O 1
ATOM 1451 N N . THR A 1 189 ? -13.913 12.772 17.109 1.00 61.91 189 THR A N 1
ATOM 1452 C CA . THR A 1 189 ? -15.308 13.187 16.934 1.00 61.91 189 THR A CA 1
ATOM 1453 C C . THR A 1 189 ? -15.989 12.448 15.784 1.00 61.91 189 THR A C 1
ATOM 1455 O O . THR A 1 189 ? -17.217 12.401 15.717 1.00 61.91 189 THR A O 1
ATOM 1458 N N . SER A 1 190 ? -15.205 11.854 14.876 1.00 77.56 190 SER A N 1
ATOM 1459 C CA . SER A 1 190 ? -15.728 11.035 13.783 1.00 77.56 190 SER A CA 1
ATOM 1460 C C . SER A 1 190 ? -15.946 9.578 14.210 1.00 77.56 190 SER A C 1
ATOM 1462 O O . SER A 1 190 ? -15.125 8.989 14.916 1.00 77.56 190 SER A O 1
ATOM 1464 N N . ASN A 1 191 ? -17.021 8.963 13.701 1.00 87.25 191 ASN A N 1
ATOM 1465 C CA . ASN A 1 191 ? -17.326 7.543 13.919 1.00 87.25 191 ASN A CA 1
ATOM 1466 C C . ASN A 1 191 ? -16.163 6.626 13.485 1.00 87.25 191 ASN A C 1
ATOM 1468 O O . ASN A 1 191 ? -15.858 5.638 14.144 1.00 87.25 191 ASN A O 1
ATOM 1472 N N . ILE A 1 192 ? -15.475 6.962 12.389 1.00 92.94 192 ILE A N 1
ATOM 1473 C CA . ILE A 1 192 ? -14.393 6.140 11.823 1.00 92.94 192 ILE A CA 1
ATOM 1474 C C . ILE A 1 192 ? -13.171 6.132 12.750 1.00 92.94 192 ILE A C 1
ATOM 1476 O O . ILE A 1 192 ? -12.644 5.064 13.069 1.00 92.94 192 ILE A O 1
ATOM 1480 N N . GLY A 1 193 ? -12.731 7.307 13.207 1.00 90.75 193 GLY A N 1
ATOM 1481 C CA . GLY A 1 193 ? -11.583 7.428 14.107 1.00 90.75 193 GLY A CA 1
ATOM 1482 C C . GLY A 1 193 ? -11.824 6.734 15.440 1.00 90.75 193 GLY A C 1
ATOM 1483 O O . GLY A 1 193 ? -10.962 5.994 15.921 1.00 90.75 193 GLY A O 1
ATOM 1484 N N . GLU A 1 194 ? -13.030 6.886 15.990 1.00 89.81 194 GLU A N 1
ATOM 1485 C CA . GLU A 1 194 ? -13.435 6.208 17.218 1.00 89.81 194 GLU A CA 1
ATOM 1486 C C . GLU A 1 194 ? -13.426 4.680 17.062 1.00 89.81 194 GLU A C 1
ATOM 1488 O O . GLU A 1 194 ? -12.870 3.975 17.908 1.00 89.81 194 GLU A O 1
ATOM 1493 N N . ARG A 1 195 ? -13.987 4.153 15.969 1.00 92.75 195 ARG A N 1
ATOM 1494 C CA . ARG A 1 195 ? -13.971 2.717 15.645 1.00 92.75 195 ARG A CA 1
ATOM 1495 C C . ARG A 1 195 ? -12.552 2.153 15.597 1.00 92.75 195 ARG A C 1
ATOM 1497 O O . ARG A 1 195 ? -12.242 1.158 16.261 1.00 92.75 195 ARG A O 1
ATOM 1504 N N . ILE A 1 196 ? -11.655 2.832 14.881 1.00 93.38 196 ILE A N 1
ATOM 1505 C CA . ILE A 1 196 ? -10.248 2.426 14.771 1.00 93.38 196 ILE A CA 1
ATOM 1506 C C . ILE A 1 196 ? -9.554 2.511 16.137 1.00 93.38 196 ILE A C 1
ATOM 1508 O O . ILE A 1 196 ? -8.878 1.558 16.529 1.00 93.38 196 ILE A O 1
ATOM 1512 N N . GLY A 1 197 ? -9.750 3.598 16.889 1.00 89.81 197 GLY A N 1
ATOM 1513 C CA . GLY A 1 197 ? -9.155 3.797 18.214 1.00 89.81 197 GLY A CA 1
ATOM 1514 C C . GLY A 1 197 ? -9.655 2.812 19.276 1.00 89.81 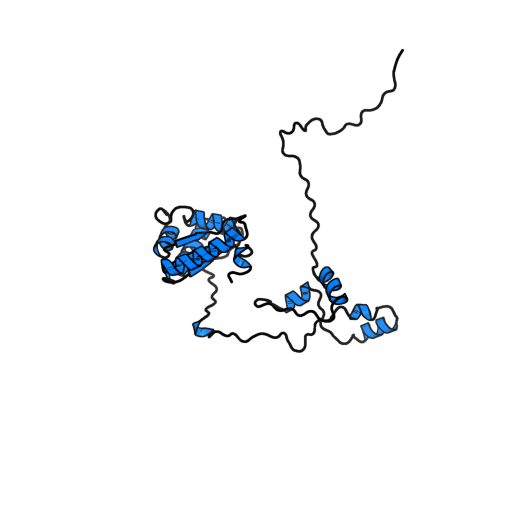197 GLY A C 1
ATOM 1515 O O . GLY A 1 197 ? -8.879 2.370 20.124 1.00 89.81 197 GLY A O 1
ATOM 1516 N N . ARG A 1 198 ? -10.927 2.400 19.210 1.00 89.81 198 ARG A N 1
ATOM 1517 C CA . ARG A 1 198 ? -11.486 1.333 20.058 1.00 89.81 198 ARG A CA 1
ATOM 1518 C C . ARG A 1 198 ? -10.916 -0.038 19.687 1.00 89.81 198 ARG A C 1
ATOM 1520 O O . ARG A 1 198 ? -10.654 -0.848 20.574 1.00 89.81 198 ARG A O 1
ATOM 1527 N N . SER A 1 199 ? -10.699 -0.296 18.395 1.00 91.12 199 SER A N 1
ATOM 1528 C CA . SER A 1 199 ? -10.151 -1.568 17.905 1.00 91.12 199 SER A CA 1
ATOM 1529 C C . SER A 1 199 ? -8.639 -1.708 18.140 1.00 91.12 199 SER A C 1
ATOM 1531 O O . SER A 1 199 ? -8.140 -2.811 18.385 1.00 91.12 199 SER A O 1
ATOM 1533 N N . LYS A 1 200 ? -7.883 -0.608 18.051 1.00 91.38 200 LYS A N 1
ATOM 1534 C CA . LYS A 1 200 ? -6.415 -0.603 18.094 1.00 91.38 200 LYS A CA 1
ATOM 1535 C C . LYS A 1 200 ? -5.913 0.323 19.190 1.00 91.38 200 LYS A C 1
ATOM 1537 O O . LYS A 1 200 ? -6.091 1.532 19.135 1.00 91.38 200 LYS A O 1
ATOM 1542 N N . LYS A 1 201 ? -5.201 -0.256 20.162 1.00 86.62 201 LYS A N 1
ATOM 1543 C CA . LYS A 1 201 ? -4.686 0.477 21.331 1.00 86.62 201 LYS A CA 1
ATOM 1544 C C . LYS A 1 201 ? -3.611 1.505 20.989 1.00 86.62 201 LYS A C 1
ATOM 1546 O O . LYS A 1 201 ? -3.402 2.436 21.760 1.00 86.62 201 LYS A O 1
ATOM 1551 N N . MET A 1 202 ? -2.921 1.313 19.868 1.00 89.50 202 MET A N 1
ATOM 1552 C CA . MET A 1 202 ? -1.902 2.226 19.375 1.00 89.50 202 MET A CA 1
ATOM 1553 C C . MET A 1 202 ? -2.100 2.478 17.882 1.00 89.50 202 MET A C 1
ATOM 1555 O O . MET A 1 202 ? -2.190 1.528 17.098 1.00 89.50 202 MET A O 1
ATOM 1559 N N . ILE A 1 203 ? -2.117 3.757 17.510 1.00 91.88 203 ILE A N 1
ATOM 1560 C CA . ILE A 1 203 ? -2.149 4.230 16.126 1.00 91.88 203 ILE A CA 1
ATOM 1561 C C . ILE A 1 203 ? -0.833 4.955 15.864 1.00 91.88 203 ILE A C 1
ATOM 1563 O O . ILE A 1 203 ? -0.489 5.907 16.564 1.00 91.88 203 ILE A O 1
ATOM 1567 N N . ILE A 1 204 ? -0.085 4.487 14.871 1.00 92.06 204 ILE A N 1
ATOM 1568 C CA . ILE A 1 204 ? 1.181 5.080 14.439 1.00 92.06 204 ILE A CA 1
ATOM 1569 C C . ILE A 1 204 ? 0.984 5.625 13.025 1.00 92.06 204 ILE A C 1
ATOM 1571 O O . ILE A 1 204 ? 0.281 5.031 12.211 1.00 92.06 204 ILE A O 1
ATOM 1575 N N . VAL A 1 205 ? 1.599 6.768 12.730 1.00 91.44 205 VAL A N 1
ATOM 1576 C CA . VAL A 1 205 ? 1.468 7.449 11.441 1.00 91.44 205 VAL A CA 1
ATOM 1577 C C . VAL A 1 205 ? 2.847 7.842 10.923 1.00 91.44 205 VAL A C 1
ATOM 1579 O O . VAL A 1 205 ? 3.638 8.460 11.642 1.00 91.44 205 VAL A O 1
ATOM 1582 N N . GLU A 1 206 ? 3.121 7.508 9.663 1.00 89.00 206 GLU A N 1
ATOM 1583 C CA . GLU A 1 206 ? 4.332 7.915 8.958 1.00 89.00 206 GLU A CA 1
ATOM 1584 C C . GLU A 1 206 ? 4.387 9.437 8.769 1.00 89.00 206 GLU A C 1
ATOM 1586 O O . GLU A 1 206 ? 3.439 10.067 8.294 1.00 89.00 206 GLU A O 1
ATOM 1591 N N . LYS A 1 207 ? 5.535 10.038 9.099 1.00 84.81 207 LYS A N 1
ATOM 1592 C CA . LYS A 1 207 ? 5.795 11.464 8.874 1.00 84.81 207 LYS A CA 1
ATOM 1593 C C . LYS A 1 207 ? 6.651 11.652 7.623 1.00 84.81 207 LYS A C 1
ATOM 1595 O O . LYS A 1 207 ? 7.671 10.990 7.451 1.00 84.81 207 LYS A O 1
ATOM 1600 N N . GLY A 1 208 ? 6.250 12.590 6.766 1.00 79.81 208 GLY A N 1
ATOM 1601 C CA . GLY A 1 208 ? 7.019 12.951 5.576 1.00 79.81 208 GLY A CA 1
ATOM 1602 C C . GLY A 1 208 ? 8.343 13.626 5.935 1.00 79.81 208 GLY A C 1
ATOM 1603 O O . GLY A 1 208 ? 8.384 14.461 6.834 1.00 79.81 208 GLY A O 1
ATOM 1604 N N . GLY A 1 209 ? 9.413 13.276 5.216 1.00 75.88 209 GLY A N 1
ATOM 1605 C CA . GLY A 1 209 ? 10.729 13.914 5.358 1.00 75.88 209 GLY A CA 1
ATOM 1606 C C . GLY A 1 209 ? 11.627 13.375 6.480 1.00 75.88 209 GLY A C 1
ATOM 1607 O O . GLY A 1 209 ? 12.653 13.987 6.750 1.00 75.88 209 GLY A O 1
ATOM 1608 N N . GLY A 1 210 ? 11.282 12.251 7.119 1.00 73.75 210 GLY A N 1
ATOM 1609 C CA . GLY A 1 210 ? 12.091 11.661 8.197 1.00 73.75 210 GLY A CA 1
ATOM 1610 C C . GLY A 1 210 ? 13.498 11.201 7.776 1.00 73.75 210 GLY A C 1
ATOM 1611 O O . GLY A 1 210 ? 13.755 10.873 6.602 1.00 73.75 210 GLY A O 1
ATOM 1612 N N . SER A 1 211 ? 14.416 11.134 8.747 1.00 80.56 211 SER A N 1
ATOM 1613 C CA . SER A 1 211 ? 15.724 10.478 8.583 1.00 80.56 211 SER A CA 1
ATOM 1614 C C . SER A 1 211 ? 15.550 8.957 8.500 1.00 80.56 211 SER A C 1
ATOM 1616 O O . SER A 1 211 ? 14.489 8.436 8.826 1.00 80.56 211 SER A O 1
ATOM 1618 N N . LYS A 1 212 ? 16.576 8.210 8.067 1.00 79.38 212 LYS A N 1
ATOM 1619 C CA . LYS A 1 212 ? 16.530 6.734 8.086 1.00 79.38 212 LYS A CA 1
ATOM 1620 C C . LYS A 1 212 ? 16.259 6.193 9.500 1.00 79.38 212 LYS A C 1
ATOM 1622 O O . LYS A 1 212 ? 15.487 5.251 9.647 1.00 79.38 212 LYS A O 1
ATOM 1627 N N . GLU A 1 213 ? 16.832 6.821 10.527 1.00 83.56 213 GLU A N 1
ATOM 1628 C CA . GLU A 1 213 ? 16.638 6.418 11.926 1.00 83.56 213 GLU A CA 1
ATOM 1629 C C . GLU A 1 213 ? 15.196 6.635 12.399 1.00 83.56 213 GLU A C 1
ATOM 1631 O O . GLU A 1 213 ? 14.700 5.869 13.222 1.00 83.56 213 GLU A O 1
ATOM 1636 N N . ASP A 1 214 ? 14.494 7.643 11.868 1.00 84.38 214 ASP A N 1
ATOM 1637 C CA . ASP A 1 214 ? 13.079 7.860 12.183 1.00 84.38 214 ASP A CA 1
ATOM 1638 C C . ASP A 1 214 ? 12.200 6.694 11.729 1.00 84.38 214 ASP A C 1
ATOM 1640 O O . ASP A 1 214 ? 11.283 6.298 12.453 1.00 84.38 214 ASP A O 1
ATOM 1644 N N . PHE A 1 215 ? 12.495 6.118 10.560 1.00 81.38 215 PHE A N 1
ATOM 1645 C CA . PHE A 1 215 ? 11.768 4.954 10.052 1.00 81.38 215 PHE A CA 1
ATOM 1646 C C . PHE A 1 215 ? 12.088 3.695 10.853 1.00 81.38 215 PHE A C 1
ATOM 1648 O O . PHE A 1 215 ? 11.165 2.974 11.224 1.00 81.38 215 PHE A O 1
ATOM 1655 N N . GLU A 1 216 ? 13.359 3.449 11.177 1.00 84.25 216 GLU A N 1
ATOM 1656 C CA . GLU A 1 216 ? 13.744 2.307 12.019 1.00 84.25 216 GLU A CA 1
ATOM 1657 C C . GLU A 1 216 ? 13.074 2.374 13.394 1.00 84.25 216 GLU A C 1
ATOM 1659 O O . GLU A 1 216 ? 12.390 1.437 13.809 1.00 84.25 216 GLU A O 1
ATOM 1664 N N . ARG A 1 217 ? 13.132 3.537 14.048 1.00 88.75 217 ARG A N 1
ATOM 1665 C CA . ARG A 1 217 ? 12.464 3.760 15.335 1.00 88.75 217 ARG A CA 1
ATOM 1666 C C . ARG A 1 217 ? 10.952 3.556 15.248 1.00 88.75 217 ARG A C 1
ATOM 1668 O O . ARG A 1 217 ? 10.336 3.074 16.196 1.00 88.75 217 ARG A O 1
ATOM 1675 N N . MET A 1 218 ? 10.331 3.924 14.128 1.00 88.81 218 MET A N 1
ATOM 1676 C CA . MET A 1 218 ? 8.902 3.703 13.906 1.00 88.81 218 MET A CA 1
ATOM 1677 C C . MET A 1 218 ? 8.566 2.215 13.750 1.00 88.81 218 MET A C 1
ATOM 1679 O O . MET A 1 218 ? 7.580 1.770 14.342 1.00 88.81 218 MET A O 1
ATOM 1683 N N . LYS A 1 219 ? 9.392 1.443 13.028 1.00 87.62 219 LYS A N 1
ATOM 1684 C CA . LYS A 1 219 ? 9.260 -0.022 12.926 1.00 87.62 219 LYS A CA 1
ATOM 1685 C C . LYS A 1 219 ? 9.387 -0.686 14.294 1.00 87.62 219 LYS A C 1
ATOM 1687 O O . LYS A 1 219 ? 8.524 -1.475 14.679 1.00 87.62 219 LYS A O 1
ATOM 1692 N N . GLU A 1 220 ? 10.408 -0.312 15.060 1.00 91.38 220 GLU A N 1
ATOM 1693 C CA . GLU A 1 220 ? 10.599 -0.809 16.425 1.00 91.38 220 GLU A CA 1
ATOM 1694 C C . GLU A 1 220 ? 9.414 -0.460 17.327 1.00 91.38 220 GLU A C 1
ATOM 1696 O O . GLU A 1 220 ? 8.939 -1.305 18.085 1.00 91.38 220 GLU A O 1
ATOM 1701 N N . ASN A 1 221 ? 8.907 0.773 17.240 1.00 92.25 221 ASN A N 1
ATOM 1702 C CA . ASN A 1 221 ? 7.757 1.208 18.025 1.00 92.25 221 ASN A CA 1
ATOM 1703 C C . ASN A 1 221 ? 6.489 0.421 17.662 1.00 92.25 221 ASN A C 1
ATOM 1705 O O . ASN A 1 221 ? 5.729 0.039 18.551 1.00 92.25 221 ASN A O 1
ATOM 1709 N N . TYR A 1 222 ? 6.275 0.135 16.376 1.00 93.50 222 TYR A N 1
ATOM 1710 C CA . TYR A 1 222 ? 5.173 -0.704 15.909 1.00 93.50 222 TYR A CA 1
ATOM 1711 C C . TYR A 1 222 ? 5.270 -2.127 16.467 1.00 93.50 222 TYR A C 1
ATOM 1713 O O . TYR A 1 222 ? 4.332 -2.594 17.118 1.00 93.50 222 TYR A O 1
ATOM 1721 N N . ALA A 1 223 ? 6.424 -2.783 16.304 1.00 93.38 223 ALA A N 1
ATOM 1722 C CA . ALA A 1 223 ? 6.655 -4.127 16.833 1.00 93.38 223 ALA A CA 1
ATOM 1723 C C . ALA A 1 223 ? 6.468 -4.166 18.359 1.00 93.38 223 ALA A C 1
ATOM 1725 O O . ALA A 1 223 ? 5.711 -4.986 18.886 1.00 93.38 223 ALA A O 1
ATOM 1726 N N . ARG A 1 224 ? 7.078 -3.216 19.077 1.00 94.38 224 ARG A N 1
ATOM 1727 C CA . ARG A 1 224 ? 6.955 -3.084 20.534 1.00 94.38 224 ARG A CA 1
ATOM 1728 C C . ARG A 1 224 ? 5.508 -2.873 20.974 1.00 94.38 224 ARG A C 1
ATOM 1730 O O . ARG A 1 224 ? 5.077 -3.504 21.935 1.00 94.38 224 ARG A O 1
ATOM 1737 N N . SER A 1 225 ? 4.751 -2.035 20.269 1.00 92.31 225 SER A N 1
ATOM 1738 C CA . SER A 1 225 ? 3.343 -1.761 20.582 1.00 92.31 225 SER A CA 1
ATOM 1739 C C . SER A 1 225 ? 2.475 -3.007 20.430 1.00 92.31 225 SER A C 1
ATOM 1741 O O . SER A 1 225 ? 1.611 -3.255 21.270 1.00 92.31 225 SER A O 1
ATOM 1743 N N . ILE A 1 226 ? 2.727 -3.835 19.412 1.00 93.69 226 ILE A N 1
ATOM 1744 C CA . ILE A 1 226 ? 2.031 -5.119 19.254 1.00 93.69 226 ILE A CA 1
ATOM 1745 C C . ILE A 1 226 ? 2.370 -6.056 20.414 1.00 93.69 226 ILE A C 1
ATOM 1747 O O . ILE A 1 226 ? 1.457 -6.634 20.999 1.00 93.69 226 ILE A O 1
ATOM 1751 N N . HIS A 1 227 ? 3.645 -6.167 20.793 1.00 93.50 227 HIS A N 1
ATOM 1752 C CA . HIS A 1 227 ? 4.055 -7.006 21.922 1.00 93.50 227 HIS A CA 1
ATOM 1753 C C . HIS A 1 227 ? 3.463 -6.543 23.263 1.00 93.50 227 HIS A C 1
ATOM 1755 O O . HIS A 1 227 ? 3.012 -7.372 24.048 1.00 93.50 227 HIS A O 1
ATOM 1761 N N . GLN A 1 228 ? 3.442 -5.234 23.530 1.00 92.38 228 GLN A N 1
ATOM 1762 C CA . GLN A 1 228 ? 2.981 -4.680 24.810 1.00 92.38 228 GLN A CA 1
ATOM 1763 C C . GLN A 1 228 ? 1.457 -4.591 24.917 1.00 92.38 228 GLN A C 1
ATOM 1765 O O . GLN A 1 228 ? 0.886 -4.827 25.981 1.00 92.38 228 GLN A O 1
ATOM 1770 N N . HIS A 1 229 ? 0.782 -4.210 23.835 1.00 88.38 229 HIS A N 1
ATOM 1771 C CA . HIS A 1 229 ? -0.644 -3.892 23.863 1.00 88.38 229 HIS A CA 1
ATOM 1772 C C . HIS A 1 229 ? -1.512 -4.967 23.198 1.00 88.38 229 HIS A C 1
ATOM 1774 O O . HIS A 1 229 ? -2.720 -5.017 23.456 1.00 88.38 229 HIS A O 1
ATOM 1780 N N . GLY A 1 230 ? -0.911 -5.849 22.395 1.00 91.62 230 GLY A N 1
ATOM 1781 C CA . GLY A 1 230 ? -1.579 -6.916 21.650 1.00 91.62 230 GLY A CA 1
ATOM 1782 C C . GLY A 1 230 ? -2.191 -6.462 20.324 1.00 91.62 230 GLY A C 1
ATOM 1783 O O . GLY A 1 230 ? -2.631 -7.308 19.548 1.00 91.62 230 GLY A O 1
ATOM 1784 N N . SER A 1 231 ? -2.233 -5.153 20.055 1.00 92.94 231 SER A N 1
ATOM 1785 C CA . SER A 1 231 ? -2.800 -4.592 18.831 1.00 92.94 231 SER A CA 1
ATOM 1786 C C . SER A 1 231 ? -2.189 -3.240 18.465 1.00 92.94 231 SER A C 1
ATOM 1788 O O . SER A 1 231 ? -1.961 -2.390 19.329 1.00 92.94 231 SER A O 1
ATOM 1790 N N . CYS A 1 232 ? -1.933 -3.029 17.174 1.00 94.75 232 CYS A N 1
ATOM 1791 C CA . CYS A 1 232 ? -1.447 -1.756 16.645 1.00 94.75 232 CYS A CA 1
ATOM 1792 C C . CYS A 1 232 ? -1.865 -1.585 15.182 1.00 94.75 232 CYS A C 1
ATOM 1794 O O . CYS A 1 232 ? -1.960 -2.567 14.443 1.00 94.75 232 CYS A O 1
ATOM 1796 N N . VAL A 1 233 ? -2.097 -0.345 14.756 1.00 95.44 233 VAL A N 1
ATOM 1797 C CA . VAL A 1 233 ? -2.216 0.009 13.338 1.00 95.44 233 VAL A CA 1
ATOM 1798 C C . VAL A 1 233 ? -1.179 1.065 12.976 1.00 95.44 233 VAL A C 1
ATOM 1800 O O . VAL A 1 233 ? -0.978 2.023 13.722 1.00 95.44 233 VAL A O 1
ATOM 1803 N N . LEU A 1 234 ? -0.518 0.877 11.835 1.00 94.38 234 LEU A N 1
ATOM 1804 C CA . LEU A 1 234 ? 0.401 1.845 11.242 1.00 94.38 234 LEU A CA 1
ATOM 1805 C C . LEU A 1 234 ? -0.164 2.329 9.906 1.00 94.38 234 LEU A C 1
ATOM 1807 O O . LEU A 1 234 ? -0.394 1.523 9.005 1.00 94.38 234 LEU A O 1
ATOM 1811 N N . PHE A 1 235 ? -0.343 3.642 9.777 1.00 94.25 235 PHE A N 1
ATOM 1812 C CA . PHE A 1 235 ? -0.651 4.304 8.514 1.00 94.25 235 PHE A CA 1
ATOM 1813 C C . PHE A 1 235 ? 0.634 4.835 7.876 1.00 94.25 235 PHE A C 1
ATOM 1815 O O . PHE A 1 235 ? 1.363 5.611 8.496 1.00 94.25 235 PHE A O 1
ATOM 1822 N N . ALA A 1 236 ? 0.904 4.423 6.642 1.00 92.31 236 ALA A N 1
ATOM 1823 C CA . ALA A 1 236 ? 2.149 4.687 5.927 1.00 92.31 236 ALA A CA 1
ATOM 1824 C C . ALA A 1 236 ? 1.894 5.000 4.445 1.00 92.31 236 ALA A C 1
ATOM 1826 O O . ALA A 1 236 ? 0.763 4.908 3.963 1.00 92.31 236 ALA A O 1
ATOM 1827 N N . VAL A 1 237 ? 2.934 5.381 3.708 1.00 90.12 237 VAL A N 1
ATOM 1828 C CA . VAL A 1 237 ? 2.871 5.662 2.266 1.00 90.12 237 VAL A CA 1
ATOM 1829 C C . VAL A 1 237 ? 3.664 4.605 1.496 1.00 90.12 237 VAL A C 1
ATOM 1831 O O . VAL A 1 237 ? 4.821 4.326 1.814 1.00 90.12 237 VAL A O 1
ATOM 1834 N N . PHE A 1 238 ? 3.063 3.998 0.466 1.00 77.25 238 PHE A N 1
ATOM 1835 C CA . PHE A 1 238 ? 3.815 3.086 -0.405 1.00 77.25 238 PHE A CA 1
ATOM 1836 C C . PHE A 1 238 ? 4.832 3.866 -1.251 1.00 77.25 238 PHE A C 1
ATOM 1838 O O . PHE A 1 238 ? 4.593 5.017 -1.607 1.00 77.25 238 PHE A O 1
ATOM 1845 N N . ARG A 1 239 ? 5.980 3.258 -1.570 1.00 67.38 239 ARG A N 1
ATOM 1846 C CA . ARG A 1 239 ? 7.182 3.940 -2.104 1.00 67.38 239 ARG A CA 1
ATOM 1847 C C . ARG A 1 239 ? 7.785 5.001 -1.168 1.00 67.38 239 ARG A C 1
ATOM 1849 O O . ARG A 1 239 ? 8.683 5.733 -1.570 1.00 67.38 239 ARG A O 1
ATOM 1856 N N . GLY A 1 240 ? 7.323 5.086 0.081 1.00 58.53 240 GLY A N 1
ATOM 1857 C CA . GLY A 1 240 ? 8.062 5.735 1.161 1.00 58.53 240 GLY A CA 1
ATOM 1858 C C . GLY A 1 240 ? 9.213 4.847 1.638 1.00 58.53 240 GLY A C 1
ATOM 1859 O O . GLY A 1 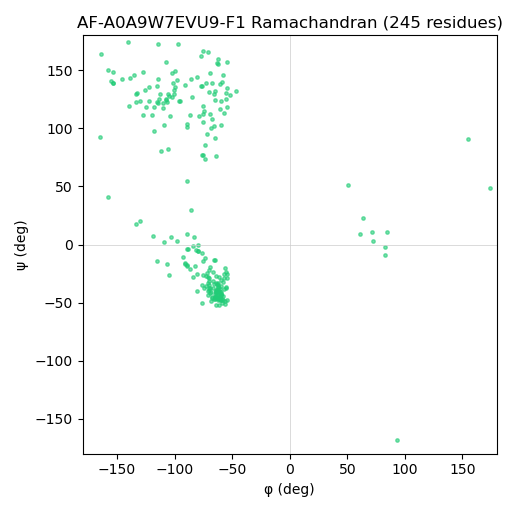240 ? 9.234 3.643 1.364 1.00 58.53 240 GLY A O 1
ATOM 1860 N N . LYS A 1 241 ? 10.140 5.411 2.420 1.00 62.50 241 LYS A N 1
ATOM 1861 C CA . LYS A 1 241 ? 11.261 4.663 3.028 1.00 62.50 241 LYS A CA 1
ATOM 1862 C C . LYS A 1 241 ? 10.790 3.444 3.840 1.00 62.50 241 LYS A C 1
ATOM 1864 O O . LYS A 1 241 ? 11.522 2.471 3.961 1.00 62.50 241 LYS A O 1
ATOM 1869 N N . MET A 1 242 ? 9.552 3.466 4.344 1.00 57.53 242 MET A N 1
ATOM 1870 C CA . MET A 1 242 ? 8.938 2.346 5.064 1.00 57.53 242 MET A CA 1
ATOM 1871 C C . MET A 1 242 ? 8.602 1.135 4.168 1.00 57.53 242 MET A C 1
ATOM 1873 O O . MET A 1 242 ? 8.485 0.018 4.657 1.00 57.53 242 MET A O 1
ATOM 1877 N N . SER A 1 243 ? 8.458 1.329 2.854 1.00 57.34 243 SER A N 1
ATOM 1878 C CA . SER A 1 243 ? 8.043 0.279 1.908 1.00 57.34 243 SER A CA 1
ATOM 1879 C C . SER A 1 243 ? 9.199 -0.479 1.240 1.00 57.34 243 SER A C 1
ATOM 1881 O O . SER A 1 243 ? 8.965 -1.518 0.630 1.00 57.34 243 SER A O 1
ATOM 1883 N N . GLU A 1 244 ? 10.442 -0.005 1.382 1.00 64.50 244 GLU A N 1
ATOM 1884 C CA . GLU A 1 244 ? 11.633 -0.629 0.773 1.00 64.50 244 GLU A CA 1
ATOM 1885 C C . GLU A 1 244 ? 12.175 -1.829 1.577 1.00 64.50 244 GLU A C 1
ATOM 1887 O O . GLU A 1 244 ? 13.080 -2.535 1.132 1.00 64.50 244 GLU A O 1
ATOM 1892 N N . GLY A 1 245 ? 11.590 -2.112 2.744 1.00 54.44 245 GLY A N 1
ATOM 1893 C CA . GLY A 1 245 ? 11.909 -3.289 3.544 1.00 54.44 245 GLY A CA 1
ATOM 1894 C C . GLY A 1 245 ? 11.593 -3.086 5.019 1.00 54.44 245 GLY A C 1
ATOM 1895 O O . GLY A 1 245 ? 12.452 -2.672 5.799 1.00 54.44 245 GLY A O 1
ATOM 1896 N N . VAL A 1 246 ? 10.375 -3.444 5.426 1.00 49.22 246 VAL A N 1
ATOM 1897 C CA . VAL A 1 246 ? 10.122 -3.853 6.814 1.00 49.22 246 VAL A CA 1
ATOM 1898 C C . VAL A 1 246 ? 10.689 -5.270 6.947 1.00 49.22 246 VAL A C 1
ATOM 1900 O O . VAL A 1 246 ? 9.967 -6.252 6.809 1.00 49.22 246 VAL A O 1
ATOM 1903 N N . ARG A 1 247 ? 12.014 -5.371 7.066 1.00 35.59 247 ARG A N 1
ATOM 1904 C CA . ARG A 1 247 ? 12.709 -6.578 7.517 1.00 35.59 247 ARG A CA 1
ATOM 1905 C C . ARG A 1 247 ? 13.273 -6.323 8.902 1.00 35.59 247 ARG A C 1
ATOM 1907 O O . ARG A 1 247 ? 13.622 -5.146 9.160 1.00 35.59 247 ARG A O 1
#

InterPro domains:
  IPR006555 ATP-dependent helicase, C-terminal [PF13307] (153-246)
  IPR027417 P-loop containing nucleoside triphosphate hydrolase [G3DSA:3.40.50.300] (126-247)
  IPR045028 Helicase superfamily 1/2, DinG/Rad3-like [PTHR11472] (27-246)